Protein AF-A0A7X6C9I6-F1 (afdb_monomer_lite)

Secondary structure (DSSP, 8-state):
-----GGGGTEEEE-HHHHHHHHHHT-SSEEEEEEETTTTEEESS--SS--TTEEEEEEEBTTSTT--EEEEEEEEEEEEGGGTEEEEEEEEEEEEB-TT-HHHHHHHT-SSS-HHHHHHHHHHHHHHHHHGGGHHHHHHTHHHHHHHHHHHHHHHHHHHT--EEEEEEEETTGGG-PPEEEEEEEEEEEETTEEEEEEEEEEEEEEES-HHHHHHT--TTHHHHHHHHHHHHHHHHHHHH--HHHHHHSIIIIIHHHHHHHHHHHHGGGTEEEEEEEEE-HHHHHSPPP-SPEEEEEEEEEE-BT-SSEEEEEEEEEE--S-HHHHHHTT---HHHHHHHHHHHHHHHHHHTSBHHHHHHHHHHHTT-

Structure (mmCIF, N/CA/C/O backbone):
data_AF-A0A7X6C9I6-F1
#
_entry.id   AF-A0A7X6C9I6-F1
#
loop_
_atom_site.group_PDB
_atom_site.id
_atom_site.type_symbol
_atom_site.label_atom_id
_atom_site.label_alt_id
_atom_site.label_comp_id
_atom_site.label_asym_id
_atom_site.label_entity_id
_atom_site.label_seq_id
_atom_site.pdbx_PDB_ins_code
_atom_site.Cartn_x
_atom_site.Cartn_y
_atom_site.Cartn_z
_atom_site.occupancy
_atom_site.B_iso_or_equiv
_atom_site.auth_seq_id
_atom_site.auth_comp_id
_atom_site.auth_asym_id
_atom_site.auth_atom_id
_atom_site.pdbx_PDB_model_num
ATOM 1 N N . MET A 1 1 ? -1.829 -16.566 35.342 1.00 32.47 1 MET A N 1
ATOM 2 C CA . MET A 1 1 ? -2.105 -15.123 35.484 1.00 32.47 1 MET A CA 1
ATOM 3 C C . MET A 1 1 ? -2.831 -14.694 34.223 1.00 32.47 1 MET A C 1
ATOM 5 O O . MET A 1 1 ? -2.216 -14.736 33.168 1.00 32.47 1 MET A O 1
ATOM 9 N N . LEU A 1 2 ? -4.140 -14.427 34.288 1.00 41.50 2 LEU A N 1
ATOM 10 C CA . LEU A 1 2 ? -4.848 -13.841 33.146 1.00 41.50 2 LEU A CA 1
ATOM 11 C C . LEU A 1 2 ? -4.302 -12.425 32.947 1.00 41.50 2 LEU A C 1
ATOM 13 O O . LEU A 1 2 ? -4.256 -11.659 33.907 1.00 41.50 2 LEU A O 1
ATOM 17 N N . ASN A 1 3 ? -3.856 -12.101 31.734 1.00 51.41 3 ASN A N 1
ATOM 18 C CA . ASN A 1 3 ? -3.523 -10.726 31.380 1.00 51.41 3 ASN A CA 1
ATOM 19 C C . ASN A 1 3 ? -4.776 -9.874 31.610 1.00 51.41 3 ASN A C 1
ATOM 21 O O . ASN A 1 3 ? -5.789 -10.093 30.949 1.00 51.41 3 ASN A O 1
ATOM 25 N N . ALA A 1 4 ? -4.716 -8.957 32.577 1.00 73.88 4 ALA A N 1
ATOM 26 C CA . ALA A 1 4 ? -5.808 -8.036 32.859 1.00 73.88 4 ALA A CA 1
ATOM 27 C C . ALA A 1 4 ? -6.097 -7.217 31.598 1.00 73.88 4 ALA A C 1
ATOM 29 O O . ALA A 1 4 ? -5.190 -6.617 31.009 1.00 73.88 4 ALA A O 1
ATOM 30 N N . HIS A 1 5 ? -7.350 -7.229 31.158 1.00 85.56 5 HIS A N 1
ATOM 31 C CA . HIS A 1 5 ? -7.747 -6.504 29.966 1.00 85.56 5 HIS A CA 1
ATOM 32 C C . HIS A 1 5 ? -7.800 -5.002 30.305 1.00 85.56 5 HIS A C 1
ATOM 34 O O . HIS A 1 5 ? -8.279 -4.648 31.381 1.00 85.56 5 HIS A O 1
ATOM 40 N N . PRO A 1 6 ? -7.381 -4.066 29.427 1.00 89.50 6 PRO A N 1
ATOM 41 C CA . PRO A 1 6 ? -7.362 -2.637 29.774 1.00 89.50 6 PRO A CA 1
ATOM 42 C C . PRO A 1 6 ? -8.716 -2.070 30.239 1.00 89.50 6 PRO A C 1
ATOM 44 O O . PRO A 1 6 ? -8.765 -1.165 31.072 1.00 89.50 6 PRO A O 1
ATOM 47 N N . LEU A 1 7 ? -9.816 -2.632 29.724 1.00 93.50 7 LEU A N 1
ATOM 48 C CA . LEU A 1 7 ? -11.197 -2.320 30.124 1.00 93.50 7 LEU A CA 1
ATOM 49 C C . LEU A 1 7 ? -11.524 -2.656 31.589 1.00 93.50 7 LEU A C 1
ATOM 51 O O . LEU A 1 7 ? -12.490 -2.106 32.106 1.00 93.50 7 LEU A O 1
ATOM 55 N N . ASP A 1 8 ? -10.707 -3.449 32.288 1.00 91.69 8 ASP A N 1
ATOM 56 C CA . ASP A 1 8 ? -10.924 -3.808 33.698 1.00 91.69 8 ASP A CA 1
ATOM 57 C C . ASP A 1 8 ? -10.951 -2.582 34.632 1.00 91.69 8 ASP A C 1
ATOM 59 O O . ASP A 1 8 ? -11.498 -2.649 35.732 1.00 91.69 8 ASP A O 1
ATOM 63 N N . ARG A 1 9 ? -10.409 -1.437 34.179 1.00 91.69 9 ARG A N 1
ATOM 64 C CA . ARG A 1 9 ? -10.530 -0.128 34.850 1.00 91.69 9 ARG A CA 1
ATOM 65 C C . ARG A 1 9 ? -11.937 0.474 34.820 1.00 91.69 9 ARG A C 1
ATOM 67 O O . ARG A 1 9 ? -12.227 1.351 35.623 1.00 91.69 9 ARG A O 1
ATOM 74 N N . VAL A 1 10 ? -12.775 0.056 33.876 1.00 94.69 10 VAL A N 1
ATOM 75 C CA . VAL A 1 10 ? -14.149 0.547 33.684 1.00 94.69 10 VAL A CA 1
ATOM 76 C C . VAL A 1 10 ? -15.155 -0.523 34.077 1.00 94.69 10 VAL A C 1
ATOM 78 O O . VAL A 1 10 ? -16.164 -0.215 34.699 1.00 94.69 10 VAL A O 1
ATOM 81 N N . ILE A 1 11 ? -14.903 -1.780 33.724 1.00 95.62 11 ILE A N 1
ATOM 82 C CA . ILE A 1 11 ? -15.748 -2.901 34.115 1.00 95.62 11 ILE A CA 1
ATOM 83 C C . ILE A 1 11 ? -14.907 -4.161 34.244 1.00 95.62 11 ILE A C 1
ATOM 85 O O . ILE A 1 11 ? -14.216 -4.555 33.310 1.00 95.62 11 ILE A O 1
ATOM 89 N N . ARG A 1 12 ? -15.029 -4.842 35.381 1.00 94.44 12 ARG A N 1
ATOM 90 C CA . ARG A 1 12 ? -14.418 -6.157 35.585 1.00 94.44 12 ARG A CA 1
ATOM 91 C C . ARG A 1 12 ? -15.352 -7.097 36.315 1.00 94.44 12 ARG A C 1
ATOM 93 O O . ARG A 1 12 ? -16.185 -6.680 37.123 1.00 94.44 12 ARG A O 1
ATOM 100 N N . LYS A 1 13 ? -15.193 -8.385 36.031 1.00 92.25 13 LYS A N 1
ATOM 101 C CA . LYS A 1 13 ? -15.862 -9.445 36.779 1.00 92.25 13 LYS A CA 1
ATOM 102 C C . LYS A 1 13 ? -15.189 -9.578 38.145 1.00 92.25 13 LYS A C 1
ATOM 104 O O . LYS A 1 13 ? -13.964 -9.606 38.222 1.00 92.25 13 LYS A O 1
ATOM 109 N N . VAL A 1 14 ? -15.985 -9.656 39.203 1.00 92.25 14 VAL A N 1
ATOM 110 C CA . VAL A 1 14 ? -15.504 -9.773 40.586 1.00 92.25 14 VAL A CA 1
ATOM 111 C C . VAL A 1 14 ? -16.132 -10.974 41.280 1.00 92.25 14 VAL A C 1
ATOM 113 O O . VAL A 1 14 ? -17.185 -11.474 40.877 1.00 92.25 14 VAL A O 1
ATOM 116 N N . GLU A 1 15 ? -15.483 -11.453 42.336 1.00 91.00 15 GLU A N 1
ATOM 117 C CA . GLU A 1 15 ? -16.045 -12.512 43.169 1.00 91.00 15 GLU A CA 1
ATOM 118 C C . GLU A 1 15 ? -17.165 -11.977 44.069 1.00 91.00 15 GLU A C 1
ATOM 120 O O . GLU A 1 15 ? -17.211 -10.795 44.416 1.00 91.00 15 GLU A O 1
ATOM 125 N N . LYS A 1 16 ? -18.061 -12.866 44.513 1.00 88.50 16 LYS A N 1
ATOM 126 C CA . LYS A 1 16 ? -19.199 -12.506 45.374 1.00 88.50 16 LYS A CA 1
ATOM 127 C C . LYS A 1 16 ? -18.776 -11.774 46.652 1.00 88.50 16 LYS A C 1
ATOM 129 O O . LYS A 1 16 ? -19.480 -10.863 47.094 1.00 88.50 16 LYS A O 1
ATOM 134 N N . ALA A 1 17 ? -17.662 -12.181 47.263 1.00 88.38 17 ALA A N 1
ATOM 135 C CA . ALA A 1 17 ? -17.151 -11.566 48.487 1.00 88.38 17 ALA A CA 1
ATOM 136 C C . ALA A 1 17 ? -16.777 -10.094 48.253 1.00 88.38 17 ALA A C 1
ATOM 138 O O . ALA A 1 17 ? -17.223 -9.218 48.996 1.00 88.38 17 ALA A O 1
ATOM 139 N N . GLU A 1 18 ? -16.045 -9.821 47.171 1.00 90.00 18 GLU A N 1
ATOM 140 C CA . GLU A 1 18 ? -15.677 -8.468 46.756 1.00 90.00 18 GLU A CA 1
ATOM 141 C C . GLU A 1 18 ? -16.913 -7.643 46.378 1.00 90.00 18 GLU A C 1
ATOM 143 O O . GLU A 1 18 ? -17.087 -6.532 46.879 1.00 90.00 18 GLU A O 1
ATOM 148 N N . ALA A 1 19 ? -17.816 -8.211 45.573 1.00 88.62 19 ALA A N 1
ATOM 149 C CA . ALA A 1 19 ? -19.083 -7.585 45.204 1.00 88.62 19 ALA A CA 1
ATOM 150 C C . ALA A 1 19 ? -19.892 -7.167 46.443 1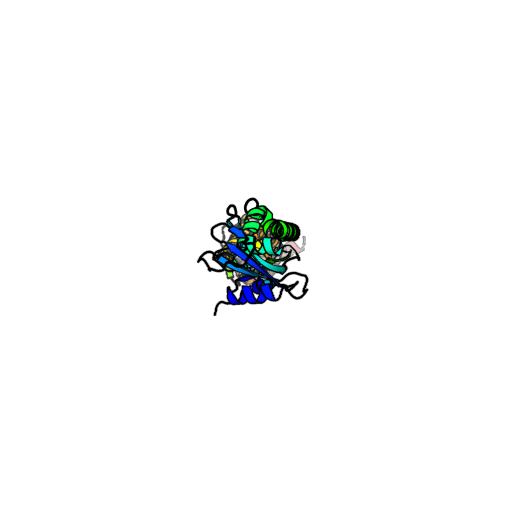.00 88.62 19 ALA A C 1
ATOM 152 O O . ALA A 1 19 ? -20.408 -6.056 46.518 1.00 88.62 19 ALA A O 1
ATOM 153 N N . SER A 1 20 ? -19.960 -8.033 47.456 1.00 86.88 20 SER A N 1
ATOM 154 C CA . SER A 1 20 ? -20.690 -7.758 48.697 1.00 86.88 20 SER A CA 1
ATOM 155 C C . SER A 1 20 ? -20.024 -6.660 49.528 1.00 86.88 20 SER A C 1
ATOM 157 O O . SER A 1 20 ? -20.720 -5.811 50.083 1.00 86.88 20 SER A O 1
ATOM 159 N N . ALA A 1 21 ? -18.691 -6.652 49.612 1.00 88.44 21 ALA A N 1
ATOM 160 C CA . ALA A 1 21 ? -17.940 -5.622 50.326 1.00 88.44 21 ALA A CA 1
ATOM 161 C C . ALA A 1 21 ? -18.089 -4.246 49.658 1.00 88.44 21 ALA A C 1
ATOM 163 O O . ALA A 1 21 ? -18.409 -3.264 50.328 1.00 88.44 21 ALA A O 1
ATOM 164 N N . LYS A 1 22 ? -17.935 -4.182 48.330 1.00 89.31 22 LYS A N 1
ATOM 165 C CA . LYS A 1 22 ? -18.081 -2.947 47.547 1.00 89.31 22 LYS A CA 1
ATOM 166 C C . LYS A 1 22 ? -19.514 -2.416 47.563 1.00 89.31 22 LYS A C 1
ATOM 168 O O . LYS A 1 22 ? -19.709 -1.219 47.742 1.00 89.31 22 LYS A O 1
ATOM 173 N N . ASN A 1 23 ? -20.514 -3.294 47.480 1.00 87.12 23 ASN A N 1
ATOM 174 C CA . ASN A 1 23 ? -21.917 -2.887 47.564 1.00 87.12 23 ASN A CA 1
ATOM 175 C C . ASN A 1 23 ? -22.268 -2.285 48.939 1.00 87.12 23 ASN A C 1
ATOM 177 O O . ASN A 1 23 ? -23.035 -1.333 49.015 1.00 87.12 23 ASN A O 1
ATOM 181 N N . LYS A 1 24 ? -21.667 -2.786 50.031 1.00 86.00 24 LYS A N 1
ATOM 182 C CA . LYS A 1 24 ? -21.817 -2.194 51.376 1.00 86.00 24 LYS A CA 1
ATOM 183 C C . LYS A 1 24 ? -21.126 -0.839 51.515 1.00 86.00 24 LYS A C 1
ATOM 185 O O . LYS A 1 24 ? -21.620 0.006 52.253 1.00 86.00 24 LYS A O 1
ATOM 190 N N . ALA A 1 25 ? -20.000 -0.639 50.830 1.00 86.19 25 ALA A N 1
ATOM 191 C CA . ALA A 1 25 ? -19.285 0.635 50.835 1.00 86.19 25 ALA A CA 1
ATOM 192 C C . ALA A 1 25 ? -20.068 1.760 50.129 1.00 86.19 25 ALA A C 1
ATOM 194 O O . ALA A 1 25 ? -19.799 2.926 50.396 1.00 86.19 25 ALA A O 1
ATOM 195 N N . ASN A 1 26 ? -21.033 1.412 49.263 1.00 83.81 26 ASN A N 1
ATOM 196 C CA . ASN A 1 26 ? -21.920 2.339 48.554 1.00 83.81 26 ASN A CA 1
ATOM 197 C C . ASN A 1 26 ? -21.162 3.494 47.870 1.00 83.81 26 ASN A C 1
ATOM 199 O O . ASN A 1 26 ? -21.473 4.672 48.059 1.00 83.81 26 ASN A O 1
ATOM 203 N N . SER A 1 27 ? -20.119 3.145 47.111 1.00 87.94 27 SER A N 1
ATOM 204 C CA . SER A 1 27 ? -19.298 4.127 46.404 1.00 87.94 27 SER A CA 1
ATOM 205 C C . SER A 1 27 ? -20.094 4.805 45.278 1.00 87.94 27 SER A C 1
ATOM 207 O O . SER A 1 27 ? -20.730 4.109 44.485 1.00 87.94 27 SER A O 1
ATOM 209 N N . PRO A 1 28 ? -20.019 6.141 45.131 1.00 88.19 28 PRO A N 1
ATOM 210 C CA . PRO A 1 28 ? -20.636 6.841 44.004 1.00 88.19 28 PRO A CA 1
ATOM 211 C C . PRO A 1 28 ? -19.884 6.634 42.677 1.00 88.19 28 PRO A C 1
ATOM 213 O O . PRO A 1 28 ? -20.415 6.976 41.617 1.00 88.19 28 PRO A O 1
ATOM 216 N N . THR A 1 29 ? -18.653 6.112 42.722 1.00 89.69 29 THR A N 1
ATOM 217 C CA . THR A 1 29 ? -17.770 5.944 41.554 1.00 89.69 29 THR A CA 1
ATOM 218 C C . THR A 1 29 ? -17.653 4.498 41.087 1.00 89.69 29 THR A C 1
ATOM 220 O O . THR A 1 29 ? -17.335 4.269 39.925 1.00 89.69 29 THR A O 1
ATOM 223 N N . GLU A 1 30 ? -17.923 3.528 41.964 1.00 91.94 30 GLU A N 1
ATOM 224 C CA . GLU A 1 30 ? -17.837 2.094 41.685 1.00 91.94 30 GLU A CA 1
ATOM 225 C C . GLU A 1 30 ? -19.156 1.411 42.064 1.00 91.94 30 GLU A C 1
ATOM 227 O O . GLU A 1 30 ? -19.484 1.266 43.243 1.00 91.94 30 GLU A O 1
ATOM 232 N N . ILE A 1 31 ? -19.908 0.960 41.063 1.00 92.81 31 ILE A N 1
ATOM 233 C CA . ILE A 1 31 ? -21.228 0.359 41.243 1.00 92.81 31 ILE A CA 1
ATOM 234 C C . ILE A 1 31 ? -21.144 -1.145 40.984 1.00 92.81 31 ILE A C 1
ATOM 236 O O . ILE A 1 31 ? -20.676 -1.591 39.935 1.00 92.81 31 ILE A O 1
ATOM 240 N N . VAL A 1 32 ? -21.655 -1.943 41.920 1.00 93.19 32 VAL A N 1
ATOM 241 C CA . VAL A 1 32 ? -21.779 -3.394 41.746 1.00 93.19 32 VAL A CA 1
ATOM 242 C C . VAL A 1 32 ? -23.076 -3.712 41.009 1.00 93.19 32 VAL A C 1
ATOM 244 O O . VAL A 1 32 ? -24.157 -3.288 41.419 1.00 93.19 32 VAL A O 1
ATOM 247 N N . LYS A 1 33 ? -22.986 -4.494 39.931 1.00 93.19 33 LYS A N 1
ATOM 248 C CA . LYS A 1 33 ? -24.133 -5.011 39.177 1.00 93.19 33 LYS A CA 1
ATOM 249 C C . LYS A 1 33 ? -24.120 -6.533 39.184 1.00 93.19 33 LYS A C 1
ATOM 251 O O . LYS A 1 33 ? -23.112 -7.158 38.863 1.00 93.19 33 LYS A O 1
ATOM 256 N N . THR A 1 34 ? -25.253 -7.119 39.559 1.00 91.88 34 THR A N 1
ATOM 257 C CA . THR A 1 34 ? -25.450 -8.572 39.588 1.00 91.88 34 THR A CA 1
ATOM 258 C C . THR A 1 34 ? -26.317 -8.971 38.406 1.00 91.88 34 THR A C 1
ATOM 260 O O . THR A 1 34 ? -27.389 -8.397 38.219 1.00 91.88 34 THR A O 1
ATOM 263 N N . ILE A 1 35 ? -25.860 -9.936 37.613 1.00 90.88 35 ILE A N 1
ATOM 264 C CA . ILE A 1 35 ? -26.551 -10.387 36.402 1.00 90.88 35 ILE A CA 1
ATOM 265 C C . ILE A 1 35 ? -26.742 -11.898 36.454 1.00 90.88 35 ILE A C 1
ATOM 267 O O . ILE A 1 35 ? -25.820 -12.640 36.799 1.00 90.88 35 ILE A O 1
ATOM 271 N N . ASP A 1 36 ? -27.936 -12.343 36.074 1.00 88.62 36 ASP A N 1
ATOM 272 C CA . ASP A 1 36 ? -28.195 -13.729 35.696 1.00 88.62 36 ASP A CA 1
ATOM 273 C C . ASP A 1 36 ? -27.843 -13.903 34.213 1.00 88.62 36 ASP A C 1
ATOM 275 O O . ASP A 1 36 ? -28.543 -13.399 33.331 1.00 88.62 36 ASP A O 1
ATOM 279 N N . LYS A 1 37 ? -26.742 -14.609 33.928 1.00 86.12 37 LYS A N 1
ATOM 280 C CA . LYS A 1 37 ? -26.261 -14.853 32.562 1.00 86.12 37 LYS A CA 1
ATOM 281 C C . LYS A 1 37 ? -27.279 -15.584 31.693 1.00 86.12 37 LYS A C 1
ATOM 283 O O . LYS A 1 37 ? -27.327 -15.343 30.491 1.00 86.12 37 LYS A O 1
ATOM 288 N N . GLN A 1 38 ? -28.062 -16.489 32.280 1.00 84.19 38 GLN A N 1
ATOM 289 C CA . GLN A 1 38 ? -28.992 -17.329 31.533 1.00 84.19 38 GLN A CA 1
ATOM 290 C C . GLN A 1 38 ? -30.212 -16.525 31.092 1.00 84.19 38 GLN A C 1
ATOM 292 O O . GLN A 1 38 ? -30.661 -16.656 29.956 1.00 84.19 38 GLN A O 1
ATOM 297 N N . ARG A 1 39 ? -30.731 -15.677 31.984 1.00 83.44 39 ARG A N 1
ATOM 298 C CA . ARG A 1 39 ? -31.883 -14.811 31.693 1.00 83.44 39 ARG A CA 1
ATOM 299 C C . ARG A 1 39 ? -31.496 -13.496 31.021 1.00 83.44 39 ARG A C 1
ATOM 301 O O . ARG A 1 39 ? -32.356 -12.844 30.445 1.00 83.44 39 ARG A O 1
ATOM 308 N N . LYS A 1 40 ? -30.212 -13.119 31.068 1.00 83.62 40 LYS A N 1
ATOM 309 C CA . LYS A 1 40 ? -29.703 -11.790 30.685 1.00 83.62 40 LYS A CA 1
ATOM 310 C C . LYS A 1 40 ? -30.439 -10.662 31.415 1.00 83.62 40 LYS A C 1
ATOM 312 O O . LYS A 1 40 ? -30.726 -9.612 30.847 1.00 83.62 40 LYS A O 1
ATOM 317 N N . GLU A 1 41 ? -30.722 -10.888 32.693 1.00 87.56 41 GLU A N 1
ATOM 318 C CA . GLU A 1 41 ? -31.482 -9.972 33.542 1.00 87.56 41 GLU A CA 1
ATOM 319 C C . GLU A 1 41 ? -30.629 -9.455 34.700 1.00 87.56 41 GLU A C 1
ATOM 321 O O . GLU A 1 41 ? -29.767 -10.158 35.239 1.00 87.56 41 GLU A O 1
ATOM 326 N N . LEU A 1 42 ? -30.890 -8.208 35.098 1.00 85.38 42 LEU A N 1
ATOM 327 C CA . LEU A 1 42 ? -30.277 -7.615 36.278 1.00 85.38 42 LEU A CA 1
ATOM 328 C C . LEU A 1 42 ? -31.012 -8.084 37.537 1.00 85.38 42 LEU A C 1
ATOM 330 O O . LEU A 1 42 ? -32.234 -7.976 37.626 1.00 85.38 42 LEU A O 1
ATOM 334 N N . LEU A 1 43 ? -30.263 -8.521 38.545 1.00 85.00 43 LEU A N 1
ATOM 335 C CA . LEU A 1 43 ? -30.810 -8.815 39.865 1.00 85.00 43 LEU A CA 1
ATOM 336 C C . LEU A 1 43 ? -30.710 -7.574 40.759 1.00 85.00 43 LEU A C 1
ATOM 338 O O . LEU A 1 43 ? -29.650 -6.955 40.865 1.00 85.00 43 LEU A O 1
ATOM 342 N N . ALA A 1 44 ? -31.815 -7.226 41.425 1.00 78.81 44 ALA A N 1
ATOM 343 C CA . ALA A 1 44 ? -31.892 -6.058 42.306 1.00 78.81 44 ALA A CA 1
ATOM 344 C C . ALA A 1 44 ? -30.996 -6.179 43.552 1.00 78.81 44 ALA A C 1
ATOM 346 O O . ALA A 1 44 ? -30.574 -5.173 44.118 1.00 78.81 44 ALA A O 1
ATOM 347 N N . THR A 1 45 ? -30.700 -7.406 43.986 1.00 78.88 45 THR A N 1
ATOM 348 C CA . THR A 1 45 ? -29.881 -7.693 45.166 1.00 78.88 45 THR A CA 1
ATOM 349 C C . THR A 1 45 ? -28.926 -8.852 44.904 1.00 78.88 45 THR A C 1
ATOM 351 O O . THR A 1 45 ? -29.159 -9.690 44.032 1.00 78.88 45 THR A O 1
ATOM 354 N N . ILE A 1 46 ? -27.831 -8.902 45.669 1.00 81.69 46 ILE A N 1
ATOM 355 C CA . ILE A 1 46 ? -26.887 -10.025 45.651 1.00 81.69 46 ILE A CA 1
ATOM 356 C C . ILE A 1 46 ? -27.580 -11.227 46.319 1.00 81.69 46 ILE A C 1
ATOM 358 O O . ILE A 1 46 ? -27.869 -11.163 47.517 1.00 81.69 46 ILE A O 1
ATOM 362 N N . PRO A 1 47 ? -27.843 -12.328 45.595 1.00 78.75 47 PRO A N 1
ATOM 363 C CA . PRO A 1 47 ? -28.579 -13.455 46.149 1.00 78.75 47 PRO A CA 1
ATOM 364 C C . PRO A 1 47 ? -27.761 -14.217 47.195 1.00 78.75 47 PRO A C 1
ATOM 366 O O . PRO A 1 47 ? -26.531 -14.327 47.120 1.00 78.75 47 PRO A O 1
ATOM 369 N N . PHE A 1 48 ? -28.463 -14.779 48.182 1.00 67.75 48 PHE A N 1
ATOM 370 C CA . PHE A 1 48 ? -27.842 -15.486 49.304 1.00 67.75 48 PHE A CA 1
ATOM 371 C C . PHE A 1 48 ? -27.103 -16.757 48.848 1.00 67.75 48 PHE A C 1
ATOM 373 O O . PHE A 1 48 ? -25.982 -17.001 49.291 1.00 67.75 48 PHE A O 1
ATOM 380 N N . PHE A 1 49 ? -27.638 -17.473 47.854 1.00 66.00 49 PHE A N 1
ATOM 381 C CA . PHE A 1 49 ? -26.979 -18.600 47.185 1.00 66.00 49 PHE A CA 1
ATOM 382 C C . PHE A 1 49 ? -26.434 -18.168 45.816 1.00 66.00 49 PHE A C 1
ATOM 384 O O . PHE A 1 49 ? -27.139 -17.528 45.039 1.00 66.00 49 PHE A O 1
ATOM 391 N N . SER A 1 50 ? -25.165 -18.479 45.529 1.00 63.75 50 SER A N 1
ATOM 392 C CA . SER A 1 50 ? -24.566 -18.204 44.216 1.00 63.75 50 SER A CA 1
ATOM 393 C C . SER A 1 50 ? -24.892 -19.361 43.276 1.00 63.75 50 SER A C 1
ATOM 395 O O . SER A 1 50 ? -24.353 -20.452 43.443 1.00 63.75 50 SER A O 1
ATOM 397 N N . GLY A 1 51 ? -25.781 -19.146 42.307 1.00 67.50 51 GLY A N 1
ATOM 398 C CA . GLY A 1 51 ? -25.957 -20.082 41.195 1.00 67.50 51 GLY A CA 1
ATOM 399 C C . GLY A 1 51 ? -24.775 -20.007 40.225 1.00 67.50 51 GLY A C 1
ATOM 400 O O . GLY A 1 51 ? -24.117 -18.970 40.143 1.00 67.50 51 GLY A O 1
ATOM 401 N N . GLN A 1 52 ? -24.523 -21.074 39.457 1.00 72.44 52 GLN A N 1
ATOM 402 C CA . GLN A 1 52 ? -23.449 -21.108 38.443 1.00 72.44 52 GLN A CA 1
ATOM 403 C C . GLN A 1 52 ? -23.586 -20.007 37.370 1.00 72.44 52 GLN A C 1
ATOM 405 O O . GLN A 1 52 ? -22.589 -19.594 36.786 1.00 72.44 52 GLN A O 1
ATOM 410 N N . ASN A 1 53 ? -24.800 -19.485 37.163 1.00 84.31 53 ASN A N 1
ATOM 411 C CA . ASN A 1 53 ? -25.109 -18.481 36.140 1.00 84.31 53 ASN A CA 1
ATOM 412 C C . ASN A 1 53 ? -25.100 -17.038 36.659 1.00 84.31 53 ASN A C 1
ATOM 414 O O . ASN A 1 53 ? -25.374 -16.116 35.895 1.00 84.31 53 ASN A O 1
ATOM 418 N N . ILE A 1 54 ? -24.797 -16.817 37.940 1.00 87.88 54 ILE A N 1
ATOM 419 C CA . ILE A 1 54 ? -24.810 -15.477 38.529 1.00 87.88 54 ILE A CA 1
ATOM 420 C C . ILE A 1 54 ? -23.410 -14.887 38.453 1.00 87.88 54 ILE A C 1
ATOM 422 O O . ILE A 1 54 ? -22.445 -15.469 38.949 1.00 87.88 54 ILE A O 1
ATOM 426 N N . VAL A 1 55 ? -23.303 -13.713 37.841 1.00 90.94 55 VAL A N 1
ATOM 427 C CA . VAL A 1 55 ? -22.046 -12.978 37.723 1.00 90.94 55 VAL A CA 1
ATOM 428 C C . VAL A 1 55 ? -22.163 -11.594 38.331 1.00 90.94 55 VAL A C 1
ATOM 430 O O . VAL A 1 55 ? -23.212 -10.951 38.288 1.00 90.94 55 VAL A O 1
ATOM 433 N N . TYR A 1 56 ? -21.050 -11.148 38.902 1.00 92.50 56 TYR A N 1
ATOM 434 C CA . TYR A 1 56 ? -20.932 -9.856 39.550 1.00 92.50 56 TYR A CA 1
ATOM 435 C C . TYR A 1 56 ? -19.936 -9.014 38.769 1.00 92.50 56 TYR A C 1
ATOM 437 O O . TYR A 1 56 ? -18.802 -9.440 38.536 1.00 92.50 56 TYR A O 1
ATOM 445 N N . TYR A 1 57 ? -20.363 -7.823 38.377 1.00 93.88 57 TYR A N 1
ATOM 446 C CA . TYR A 1 57 ? -19.516 -6.836 37.732 1.00 93.88 57 TYR A CA 1
ATOM 447 C C . TYR A 1 57 ? -19.349 -5.637 38.649 1.00 93.88 57 TYR A C 1
ATOM 449 O O . TYR A 1 57 ? -20.324 -5.141 39.215 1.00 93.88 57 TYR A O 1
ATOM 457 N N . LEU A 1 58 ? -18.113 -5.170 38.779 1.00 94.44 58 LEU A N 1
ATOM 458 C CA . LEU A 1 58 ? -17.814 -3.860 39.334 1.00 94.44 58 LEU A CA 1
ATOM 459 C C . LEU A 1 58 ? -17.647 -2.900 38.161 1.00 94.44 58 LEU A C 1
ATOM 461 O O . LEU A 1 58 ? -16.788 -3.135 37.310 1.00 94.44 58 LEU A O 1
ATOM 465 N N . VAL A 1 59 ? -18.486 -1.868 38.102 1.00 95.81 59 VAL A N 1
ATOM 466 C CA . VAL A 1 59 ? -18.472 -0.863 37.037 1.00 95.81 59 VAL A CA 1
ATOM 467 C C . VAL A 1 59 ? -18.047 0.477 37.614 1.00 95.81 59 VAL A C 1
ATOM 469 O O . VAL A 1 59 ? -18.699 1.008 38.511 1.00 95.81 59 VAL A O 1
ATOM 472 N N . SER A 1 60 ? -16.966 1.019 37.076 1.00 95.38 60 SER A N 1
ATOM 473 C CA . SER A 1 60 ? -16.383 2.293 37.470 1.00 95.38 60 SER A CA 1
ATOM 474 C C . SER A 1 60 ? -16.845 3.393 36.513 1.00 95.38 60 SER A C 1
ATOM 476 O O . SER A 1 60 ? -16.712 3.262 35.292 1.00 95.38 60 SER A O 1
ATOM 478 N N . ASN A 1 61 ? -17.413 4.475 37.048 1.00 95.31 61 ASN A N 1
ATOM 479 C CA . ASN A 1 61 ? -18.060 5.529 36.263 1.00 95.31 61 ASN A CA 1
ATOM 480 C C . ASN A 1 61 ? -17.291 6.862 36.275 1.00 95.31 61 ASN A C 1
ATOM 482 O O . ASN A 1 61 ? -16.327 7.048 37.016 1.00 95.31 61 ASN A O 1
ATOM 486 N N . THR A 1 62 ? -17.745 7.817 35.464 1.00 93.94 62 THR A N 1
ATOM 487 C CA . THR A 1 62 ? -17.107 9.132 35.281 1.00 93.94 62 THR A CA 1
ATOM 488 C C . THR A 1 62 ? -17.234 10.097 36.463 1.00 93.94 62 THR A C 1
ATOM 490 O O . THR A 1 62 ? -16.759 11.224 36.341 1.00 93.94 62 THR A O 1
ATOM 493 N N . ASN A 1 63 ? -17.851 9.711 37.589 1.00 92.56 63 ASN A N 1
ATOM 494 C CA . ASN A 1 63 ? -17.772 10.524 38.812 1.00 92.56 63 ASN A CA 1
ATOM 495 C C . ASN A 1 63 ? -16.329 10.593 39.344 1.00 92.56 63 ASN A C 1
ATOM 497 O O . ASN A 1 63 ? -15.996 11.507 40.092 1.00 92.56 63 ASN A O 1
ATOM 501 N N . ASP A 1 64 ? -15.468 9.666 38.916 1.00 90.31 64 ASP A N 1
ATOM 502 C CA . ASP A 1 64 ? -14.017 9.783 39.003 1.00 90.31 64 ASP A CA 1
ATOM 503 C C . ASP A 1 64 ? -13.431 9.886 37.585 1.00 90.31 64 ASP A C 1
ATOM 505 O O . ASP A 1 64 ? -13.609 9.005 36.740 1.00 90.31 64 ASP A O 1
ATOM 509 N N . ALA A 1 65 ? -12.719 10.981 37.309 1.00 88.31 65 ALA A N 1
ATOM 510 C CA . ALA A 1 65 ? -12.122 11.242 36.000 1.00 88.31 65 ALA A CA 1
ATOM 511 C C . ALA A 1 65 ? -11.003 10.249 35.627 1.00 88.31 65 ALA A C 1
ATOM 513 O O . ALA A 1 65 ? -10.638 10.150 34.451 1.00 88.31 65 ALA A O 1
ATOM 514 N N . SER A 1 66 ? -10.459 9.518 36.604 1.00 90.38 66 SER A N 1
ATOM 515 C CA . SER A 1 66 ? -9.444 8.485 36.395 1.00 90.38 66 SER A CA 1
ATOM 516 C C . SER A 1 66 ? -10.020 7.144 35.918 1.00 90.38 66 SER A C 1
ATOM 518 O O . SER A 1 66 ? -9.261 6.318 35.401 1.00 90.38 66 SER A O 1
ATOM 520 N N . ASN A 1 67 ? -11.348 6.952 35.993 1.00 92.44 67 ASN A N 1
ATOM 521 C CA . ASN A 1 67 ? -12.066 5.747 35.551 1.00 92.44 67 ASN A CA 1
ATOM 522 C C . ASN A 1 67 ? -12.181 5.674 34.027 1.00 92.44 67 ASN A C 1
ATOM 524 O O . ASN A 1 67 ? -13.240 5.831 33.411 1.00 92.44 67 ASN A O 1
ATOM 528 N N . VAL A 1 68 ? -11.028 5.462 33.414 1.00 93.81 68 VAL A N 1
ATOM 529 C CA . VAL A 1 68 ? -10.835 5.445 31.978 1.00 93.81 68 VAL A CA 1
ATOM 530 C C . VAL A 1 68 ? -9.956 4.259 31.625 1.00 93.81 68 VAL A C 1
ATOM 532 O O . VAL A 1 68 ? -8.881 4.057 32.196 1.00 93.81 68 VAL A O 1
ATOM 535 N N . ALA A 1 69 ? -10.403 3.507 30.628 1.00 95.00 69 ALA A N 1
ATOM 536 C CA . ALA A 1 69 ? -9.624 2.457 30.000 1.00 95.00 69 ALA A CA 1
ATOM 537 C C . ALA A 1 69 ? -9.123 2.912 28.632 1.00 95.00 69 ALA A C 1
ATOM 539 O O . ALA A 1 69 ? -9.851 3.560 27.881 1.00 95.00 69 ALA A O 1
ATOM 540 N N . GLU A 1 70 ? -7.901 2.527 28.286 1.00 95.31 70 GLU A N 1
ATOM 541 C CA . GLU A 1 70 ? -7.346 2.722 26.950 1.00 95.31 70 GLU A CA 1
ATOM 542 C C . GLU A 1 70 ? -6.937 1.373 26.383 1.00 95.31 70 GLU A C 1
ATOM 544 O O . GLU A 1 70 ? -6.106 0.676 26.964 1.00 95.31 70 GLU A O 1
ATOM 549 N N . ARG A 1 71 ? -7.503 1.015 25.232 1.00 93.62 71 ARG A N 1
ATOM 550 C CA . ARG A 1 71 ? -7.052 -0.128 24.447 1.00 93.62 71 ARG A CA 1
ATOM 551 C C . ARG A 1 71 ? -6.340 0.377 23.203 1.00 93.62 71 ARG A C 1
ATOM 553 O O . ARG A 1 71 ? -6.810 1.291 22.524 1.00 93.62 71 ARG A O 1
ATOM 560 N N . LYS A 1 72 ? -5.193 -0.230 22.923 1.00 91.31 72 LYS A N 1
ATOM 561 C CA . LYS A 1 72 ? -4.395 0.006 21.722 1.00 91.31 72 LYS A CA 1
ATOM 562 C C . LYS A 1 72 ? -4.393 -1.270 20.886 1.00 91.31 72 LYS A C 1
ATOM 564 O O . LYS A 1 72 ? -4.622 -2.354 21.420 1.00 91.31 72 LYS A O 1
ATOM 569 N N . ASP A 1 73 ? -4.151 -1.104 19.593 1.00 86.31 73 ASP A N 1
ATOM 570 C CA . ASP A 1 73 ? -3.798 -2.188 18.675 1.00 86.31 73 ASP A CA 1
ATOM 571 C C . ASP A 1 73 ? -4.887 -3.260 18.464 1.00 86.31 73 ASP A C 1
ATOM 573 O O . ASP A 1 73 ? -4.594 -4.420 18.170 1.00 86.31 73 ASP A O 1
ATOM 577 N N . LEU A 1 74 ? -6.169 -2.879 18.550 1.00 93.81 74 LEU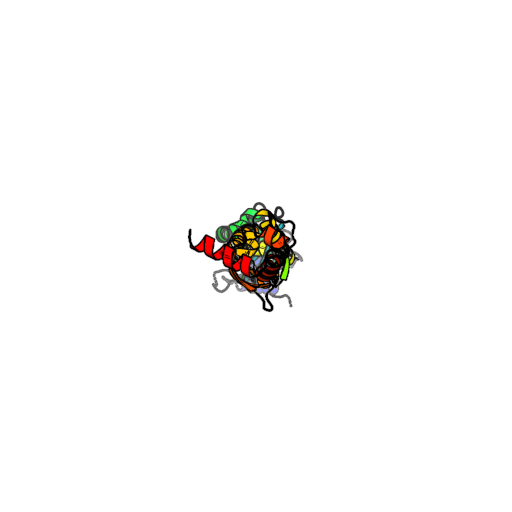 A N 1
ATOM 578 C CA . LEU A 1 74 ? -7.249 -3.737 18.064 1.00 93.81 74 LEU A CA 1
ATOM 579 C C . LEU A 1 74 ? -7.218 -3.746 16.533 1.00 93.81 74 LEU A C 1
ATOM 581 O O . LEU A 1 74 ? -7.574 -2.763 15.893 1.00 93.81 74 LEU A O 1
ATOM 585 N N . THR A 1 75 ? -6.796 -4.859 15.943 1.00 93.75 75 THR A N 1
ATOM 586 C CA . THR A 1 75 ? -6.714 -4.986 14.482 1.00 93.75 75 THR A CA 1
ATOM 587 C C . THR A 1 75 ? -8.050 -5.435 13.894 1.00 93.75 75 THR A C 1
ATOM 589 O O . THR A 1 75 ? -8.653 -6.406 14.366 1.00 93.75 75 THR A O 1
ATOM 592 N N . ILE A 1 76 ? -8.493 -4.735 12.850 1.00 94.88 76 ILE A N 1
ATOM 593 C CA . ILE A 1 76 ? -9.691 -5.038 12.062 1.00 94.88 76 ILE A CA 1
ATOM 594 C C . ILE A 1 76 ? -9.296 -5.103 10.584 1.00 94.88 76 ILE A C 1
ATOM 596 O O . ILE A 1 76 ? -8.550 -4.251 10.110 1.00 94.88 76 ILE A O 1
ATOM 600 N N . GLU A 1 77 ? -9.773 -6.116 9.863 1.00 93.88 77 GLU A N 1
ATOM 601 C CA . GLU A 1 77 ? -9.510 -6.309 8.432 1.00 93.88 77 GLU A CA 1
ATOM 602 C C . GLU A 1 77 ? -10.797 -6.051 7.643 1.00 93.88 77 GLU A C 1
ATOM 604 O O . GLU A 1 77 ? -11.810 -6.699 7.895 1.00 93.88 77 GLU A O 1
ATOM 609 N N . VAL A 1 78 ? -10.748 -5.119 6.691 1.00 93.50 78 VAL A N 1
ATOM 610 C CA . VAL A 1 78 ? -11.813 -4.875 5.709 1.00 93.50 78 VAL A CA 1
ATOM 611 C C . VAL A 1 78 ? -11.414 -5.558 4.406 1.00 93.50 78 VAL A C 1
ATOM 613 O O . VAL A 1 78 ? -10.348 -5.269 3.860 1.00 93.50 78 VAL A O 1
ATOM 616 N N . THR A 1 79 ? -12.251 -6.468 3.907 1.00 92.75 79 THR A N 1
ATOM 617 C CA . THR A 1 79 ? -11.956 -7.267 2.706 1.00 92.75 79 THR A CA 1
ATOM 618 C C . THR A 1 79 ? -12.842 -6.841 1.540 1.00 92.75 79 THR A C 1
ATOM 6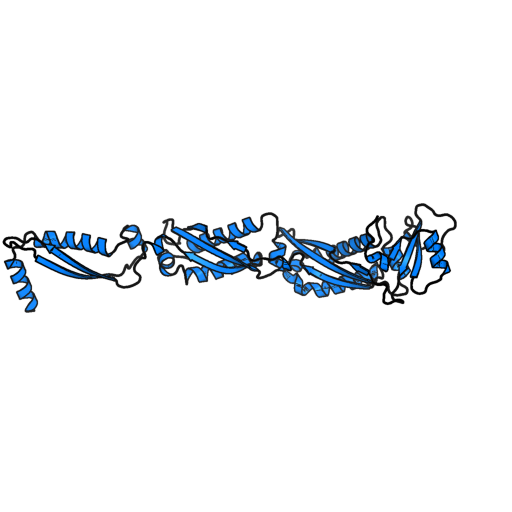20 O O . THR A 1 79 ? -14.060 -6.952 1.611 1.00 92.75 79 THR A O 1
ATOM 623 N N . ASP A 1 80 ? -12.230 -6.404 0.440 1.00 91.38 80 ASP A N 1
ATOM 624 C CA . ASP A 1 80 ? -12.905 -6.208 -0.845 1.00 91.38 80 ASP A CA 1
ATOM 625 C C . ASP A 1 80 ? -12.675 -7.449 -1.711 1.00 91.38 80 ASP A C 1
ATOM 627 O O . ASP A 1 80 ? -11.650 -7.594 -2.380 1.00 91.38 80 ASP A O 1
ATOM 631 N N . PHE A 1 81 ? -13.651 -8.358 -1.662 1.00 88.81 81 PHE A N 1
ATOM 632 C CA . PHE A 1 81 ? -13.609 -9.635 -2.372 1.00 88.81 81 PHE A CA 1
ATOM 633 C C . PHE A 1 81 ? -13.582 -9.463 -3.898 1.00 88.81 81 PHE A C 1
ATOM 635 O O . PHE A 1 81 ? -12.955 -10.256 -4.592 1.00 88.81 81 PHE A O 1
ATOM 642 N N . ALA A 1 82 ? -14.226 -8.422 -4.435 1.00 87.88 82 ALA A N 1
ATOM 643 C CA . ALA A 1 82 ? -14.337 -8.224 -5.880 1.00 87.88 82 ALA A CA 1
ATOM 644 C C . ALA A 1 82 ? -12.993 -7.859 -6.530 1.00 87.88 82 ALA A C 1
ATOM 646 O O . ALA A 1 82 ? -12.750 -8.216 -7.682 1.00 87.88 82 ALA A O 1
ATOM 647 N N . LYS A 1 83 ? -12.130 -7.145 -5.797 1.00 85.25 83 LYS A N 1
ATOM 648 C CA . LYS A 1 83 ? -10.793 -6.730 -6.257 1.00 85.25 83 LYS A CA 1
ATOM 649 C C . LYS A 1 83 ? -9.649 -7.497 -5.583 1.00 85.25 83 LYS A C 1
ATOM 651 O O . LYS A 1 83 ? -8.500 -7.107 -5.772 1.00 85.25 83 LYS A O 1
ATOM 656 N N . ASP A 1 84 ? -9.966 -8.531 -4.802 1.00 86.19 84 ASP A N 1
ATOM 657 C CA . ASP A 1 84 ? -9.017 -9.345 -4.028 1.00 86.19 84 ASP A CA 1
ATOM 658 C C . ASP A 1 84 ? -8.009 -8.500 -3.226 1.00 86.19 84 ASP A C 1
ATOM 660 O O . ASP A 1 84 ? -6.793 -8.624 -3.354 1.00 86.19 84 ASP A O 1
ATOM 664 N N . ARG A 1 85 ? -8.525 -7.555 -2.429 1.00 87.44 85 ARG A N 1
ATOM 665 C CA . ARG A 1 85 ? -7.701 -6.629 -1.634 1.00 87.44 85 ARG A CA 1
ATOM 666 C C . ARG A 1 85 ? -8.197 -6.516 -0.200 1.00 87.44 85 ARG A C 1
ATOM 668 O O . ARG A 1 85 ? -9.389 -6.666 0.076 1.00 87.44 85 ARG A O 1
ATOM 675 N N . LYS A 1 86 ? -7.281 -6.228 0.725 1.00 91.88 86 LYS A N 1
ATOM 676 C CA . LYS A 1 86 ? -7.555 -6.243 2.170 1.00 91.88 86 LYS A CA 1
ATOM 677 C C . LYS A 1 86 ? -6.918 -5.062 2.870 1.00 91.88 86 LYS A C 1
ATOM 679 O O . LYS A 1 86 ? -5.709 -4.891 2.799 1.00 91.88 86 LYS A O 1
ATOM 684 N N . LEU A 1 87 ? -7.704 -4.278 3.597 1.00 92.44 87 LEU A N 1
ATOM 685 C CA . LEU A 1 87 ? -7.203 -3.149 4.372 1.00 92.44 87 LEU A CA 1
ATOM 686 C C . LEU A 1 87 ? -7.233 -3.474 5.863 1.00 92.44 87 LEU A C 1
ATOM 688 O O . LEU A 1 87 ? -8.301 -3.665 6.443 1.00 92.44 87 LEU A O 1
ATOM 692 N N . ARG A 1 88 ? -6.057 -3.507 6.492 1.00 92.56 88 ARG A N 1
ATOM 693 C CA . ARG A 1 88 ? -5.936 -3.668 7.942 1.00 92.56 88 ARG A CA 1
ATOM 694 C C . ARG A 1 88 ? -5.898 -2.313 8.631 1.00 92.56 88 ARG A C 1
ATOM 696 O O . ARG A 1 88 ? -5.126 -1.429 8.267 1.00 92.56 88 ARG A O 1
ATOM 703 N N . ILE A 1 89 ? -6.744 -2.167 9.638 1.00 93.94 89 ILE A N 1
ATOM 704 C CA . ILE A 1 89 ? -6.942 -0.945 10.406 1.00 93.94 89 ILE A CA 1
ATOM 705 C C . ILE A 1 89 ? -6.593 -1.258 11.854 1.00 93.94 89 ILE A C 1
ATOM 707 O O . ILE A 1 89 ? -7.152 -2.176 12.457 1.00 93.94 89 ILE A O 1
ATOM 711 N N . SER A 1 90 ? -5.684 -0.471 12.418 1.00 94.31 90 SER A N 1
ATOM 712 C CA . SER A 1 90 ? -5.432 -0.454 13.852 1.00 94.31 90 SER A CA 1
ATOM 713 C C . SER A 1 90 ? -6.411 0.504 14.521 1.00 94.31 90 SER A C 1
ATOM 715 O O . SER A 1 90 ? -6.467 1.701 14.216 1.00 94.31 90 SER A O 1
ATOM 717 N N . VAL A 1 91 ? -7.205 -0.046 15.433 1.00 95.50 91 VAL A N 1
ATOM 718 C CA . VAL A 1 91 ? -8.189 0.663 16.237 1.00 95.50 91 VAL A CA 1
ATOM 719 C C . VAL A 1 91 ? -7.628 0.830 17.641 1.00 95.50 91 VAL A C 1
ATOM 721 O O . VAL A 1 91 ? -7.374 -0.134 18.363 1.00 95.50 91 VAL A O 1
ATOM 724 N N . ALA A 1 92 ? -7.464 2.079 18.054 1.00 95.88 92 ALA A N 1
ATOM 725 C CA . ALA A 1 92 ? -7.274 2.429 19.450 1.00 95.88 92 ALA A CA 1
ATOM 726 C C . ALA A 1 92 ? -8.548 3.092 19.966 1.00 95.88 92 ALA A C 1
ATOM 728 O O . ALA A 1 92 ? -9.197 3.853 19.244 1.00 95.88 92 ALA A O 1
ATOM 729 N N . TYR A 1 93 ? -8.906 2.829 21.217 1.00 96.56 93 TYR A N 1
ATOM 730 C CA . TYR A 1 93 ? -10.044 3.489 21.833 1.00 96.56 93 TYR A CA 1
ATOM 731 C C . TYR A 1 93 ? -9.801 3.816 23.300 1.00 96.56 93 TYR A C 1
ATOM 733 O O . TYR A 1 93 ? -9.113 3.098 24.028 1.00 96.56 93 TYR A O 1
ATOM 741 N N . ARG A 1 94 ? -10.425 4.908 23.732 1.00 96.69 94 ARG A N 1
ATOM 742 C CA . ARG A 1 94 ? -10.576 5.286 25.133 1.00 96.69 94 ARG A CA 1
ATOM 743 C C . ARG A 1 94 ? -12.023 5.046 25.541 1.00 96.69 94 ARG A C 1
ATOM 745 O O . ARG A 1 94 ? -12.927 5.508 24.853 1.00 96.69 94 ARG A O 1
ATOM 752 N N . ALA A 1 95 ? -12.236 4.326 26.635 1.00 97.06 95 ALA A N 1
ATOM 753 C CA . ALA A 1 95 ? -13.554 3.979 27.145 1.00 97.06 95 ALA A CA 1
ATOM 754 C C . ALA A 1 95 ? -13.791 4.573 28.533 1.00 97.06 95 ALA A C 1
ATOM 756 O O . ALA A 1 95 ? -12.911 4.528 29.393 1.00 97.06 95 ALA A O 1
ATOM 757 N N . SER A 1 96 ? -15.001 5.080 28.757 1.00 96.88 96 SER A N 1
ATOM 758 C CA . SER A 1 96 ? -15.510 5.426 30.083 1.00 96.88 96 SER A CA 1
ATOM 759 C C . SER A 1 96 ? -17.011 5.158 30.188 1.00 96.88 96 SER A C 1
ATOM 761 O O . SER A 1 96 ? -17.736 5.181 29.189 1.00 96.88 96 SER A O 1
ATOM 763 N N . CYS A 1 97 ? -17.485 4.888 31.405 1.00 97.25 97 CYS A N 1
ATOM 764 C CA . CYS A 1 97 ? -18.905 4.710 31.698 1.00 97.25 97 CYS A CA 1
ATOM 765 C C . CYS A 1 97 ? -19.483 6.013 32.270 1.00 97.25 97 CYS A C 1
ATOM 767 O O . CYS A 1 97 ? -19.134 6.372 33.395 1.00 97.25 97 CYS A O 1
ATOM 769 N N . PRO A 1 98 ? -20.362 6.734 31.549 1.00 96.19 98 PRO A N 1
ATOM 770 C CA . PRO A 1 98 ? -21.119 7.834 32.134 1.00 96.19 98 PRO A CA 1
ATOM 771 C C . PRO A 1 98 ? -21.885 7.369 33.377 1.00 96.19 98 PRO A C 1
ATOM 773 O O . PRO A 1 98 ? -22.422 6.258 33.393 1.00 96.19 98 PRO A O 1
ATOM 776 N N . ALA A 1 99 ? -21.944 8.217 34.402 1.00 94.50 99 ALA A N 1
ATOM 777 C CA . ALA A 1 99 ? -22.740 7.934 35.591 1.00 94.50 99 ALA A CA 1
ATOM 778 C C . ALA A 1 99 ? -24.212 7.683 35.211 1.00 94.50 99 ALA A C 1
ATOM 780 O O . ALA A 1 99 ? -24.794 8.450 34.441 1.00 94.50 99 ALA A O 1
ATOM 781 N N . GLY A 1 100 ? -24.797 6.604 35.731 1.00 93.81 100 GLY A N 1
ATOM 782 C CA . GLY A 1 100 ? -26.164 6.166 35.423 1.00 93.81 100 GLY A CA 1
ATOM 783 C C . GLY A 1 100 ? -26.269 5.100 34.325 1.00 93.81 100 GLY A C 1
ATOM 784 O O . GLY A 1 100 ? -27.311 4.454 34.211 1.00 93.81 100 GLY A O 1
ATOM 785 N N . ASN A 1 101 ? -25.203 4.853 33.554 1.00 95.44 101 ASN A N 1
ATOM 786 C CA . ASN A 1 101 ? -25.193 3.835 32.495 1.00 95.44 101 ASN A CA 1
ATOM 787 C C . ASN A 1 101 ? -24.630 2.478 32.950 1.00 95.44 101 ASN A C 1
ATOM 789 O O . ASN A 1 101 ? -24.547 1.546 32.151 1.00 95.44 101 ASN A O 1
ATOM 793 N N . GLU A 1 102 ? -24.262 2.318 34.221 1.00 95.06 102 GLU A N 1
ATOM 794 C CA . GLU A 1 102 ? -23.516 1.152 34.714 1.00 95.06 102 GLU A CA 1
ATOM 795 C C . GLU A 1 102 ? -24.282 -0.157 34.511 1.00 95.06 102 GLU A C 1
ATOM 797 O O . GLU A 1 102 ? -23.700 -1.194 34.198 1.00 95.06 102 GLU A O 1
ATOM 802 N N . GLN A 1 103 ? -25.608 -0.107 34.662 1.00 93.62 103 GLN A N 1
ATOM 803 C CA . GLN A 1 103 ? -26.483 -1.245 34.392 1.00 93.62 103 GLN A CA 1
ATOM 804 C C . GLN A 1 103 ? -26.435 -1.658 32.920 1.00 93.62 103 GLN A C 1
ATOM 806 O O . GLN A 1 103 ? -26.326 -2.847 32.626 1.00 93.62 103 GLN A O 1
ATOM 811 N N . GLN A 1 104 ? -26.517 -0.689 32.008 1.00 94.75 104 GLN A N 1
ATOM 812 C CA . GLN A 1 104 ? -26.494 -0.953 30.575 1.00 94.75 104 GLN A CA 1
ATOM 813 C C . GLN A 1 104 ? -25.149 -1.554 30.159 1.00 94.75 104 GLN A C 1
ATOM 815 O O . GLN A 1 104 ? -25.133 -2.563 29.458 1.00 94.75 104 GLN A O 1
ATOM 820 N N . VAL A 1 105 ? -24.042 -0.999 30.663 1.00 95.50 105 VAL A N 1
ATOM 821 C CA . VAL A 1 105 ? -22.688 -1.501 30.388 1.00 95.50 105 VAL A CA 1
ATOM 822 C C . VAL A 1 105 ? -22.535 -2.940 30.870 1.00 95.50 105 VAL A C 1
ATOM 824 O O . VAL A 1 105 ? -22.082 -3.794 30.109 1.00 95.50 105 VAL A O 1
ATOM 827 N N . ALA A 1 106 ? -22.952 -3.228 32.107 1.00 94.44 106 ALA A N 1
ATOM 828 C CA . ALA A 1 106 ? -22.852 -4.570 32.667 1.00 94.44 106 ALA A CA 1
ATOM 829 C C . ALA A 1 106 ? -23.687 -5.588 31.876 1.00 94.44 106 ALA A C 1
ATOM 831 O O . ALA A 1 106 ? -23.198 -6.678 31.598 1.00 94.44 106 ALA A O 1
ATOM 832 N N . LEU A 1 107 ? -24.919 -5.240 31.483 1.00 93.94 107 LEU A N 1
ATOM 833 C CA . LEU A 1 107 ? -25.787 -6.120 30.691 1.00 93.94 107 LEU A CA 1
ATOM 834 C C . LEU A 1 107 ? -25.245 -6.343 29.276 1.00 93.94 107 LEU A C 1
ATOM 836 O O . LEU A 1 107 ? -25.227 -7.474 28.796 1.00 93.94 107 LEU A O 1
ATOM 840 N N . ALA A 1 108 ? -24.781 -5.283 28.613 1.00 93.44 108 ALA A N 1
ATOM 841 C CA . ALA A 1 108 ? -24.292 -5.359 27.242 1.00 93.44 108 ALA A CA 1
ATOM 842 C C . ALA A 1 108 ? -22.973 -6.141 27.124 1.00 93.44 108 ALA A C 1
ATOM 844 O O . ALA A 1 108 ? -22.770 -6.838 26.130 1.00 93.44 108 ALA A O 1
ATOM 845 N N . LEU A 1 109 ? -22.094 -6.048 28.125 1.00 94.25 109 LEU A N 1
ATOM 846 C CA . LEU A 1 109 ? -20.799 -6.740 28.158 1.00 94.25 109 LEU A CA 1
ATOM 847 C C . LEU A 1 109 ? -20.829 -8.035 28.981 1.00 94.25 109 LEU A C 1
ATOM 849 O O . LEU A 1 109 ? -19.782 -8.602 29.303 1.00 94.25 109 LEU A O 1
ATOM 853 N N . CYS A 1 110 ? -22.025 -8.515 29.330 1.00 91.00 110 CYS A N 1
ATOM 854 C CA . CYS A 1 110 ? -22.189 -9.817 29.948 1.00 91.00 110 CYS A CA 1
ATOM 855 C C . CYS A 1 110 ? -22.080 -10.914 28.883 1.00 91.00 110 CYS A C 1
ATOM 857 O O . CYS A 1 110 ? -22.956 -11.062 28.030 1.00 91.00 110 CYS A O 1
ATOM 859 N N . GLY A 1 111 ? -21.011 -11.700 28.964 1.00 85.69 111 GLY A N 1
ATOM 860 C CA . GLY A 1 111 ? -20.734 -12.805 28.054 1.00 85.69 111 GLY A CA 1
ATOM 861 C C . GLY A 1 111 ? -19.888 -13.883 28.719 1.00 85.69 111 GLY A C 1
ATOM 862 O O . GLY A 1 111 ? -19.659 -13.860 29.935 1.00 85.69 111 GLY A O 1
ATOM 863 N N . ASP A 1 112 ? -19.453 -14.860 27.931 1.00 85.38 112 ASP A N 1
ATOM 864 C CA . ASP A 1 112 ? -18.599 -15.952 28.410 1.00 85.38 112 ASP A CA 1
ATOM 865 C C . ASP A 1 112 ? -17.133 -15.550 28.555 1.00 85.38 112 ASP A C 1
ATOM 867 O O . ASP A 1 112 ? -16.461 -16.056 29.455 1.00 85.38 112 ASP A O 1
ATOM 871 N N . ASP A 1 113 ? -16.699 -14.559 27.780 1.00 88.00 113 ASP A N 1
ATOM 872 C CA . ASP A 1 113 ? -15.366 -13.970 27.863 1.00 88.00 113 ASP A CA 1
ATOM 873 C C . ASP A 1 113 ? -15.306 -12.785 28.842 1.00 88.00 113 ASP A C 1
ATOM 875 O O . ASP A 1 113 ? -16.271 -12.456 29.547 1.00 88.00 113 ASP A O 1
ATOM 879 N N . SER A 1 114 ? -14.143 -12.129 28.912 1.00 91.44 114 SER A N 1
ATOM 880 C CA . SER A 1 114 ? -14.010 -10.888 29.671 1.00 91.44 114 SER A CA 1
ATOM 881 C C . SER A 1 114 ? -14.884 -9.776 29.057 1.00 91.44 114 SER A C 1
ATOM 883 O O . SER A 1 114 ? -15.093 -9.756 27.841 1.00 91.44 114 SER A O 1
ATOM 885 N N . PRO A 1 115 ? -15.364 -8.796 29.851 1.00 93.50 115 PRO A N 1
ATOM 886 C CA . PRO A 1 115 ? -16.082 -7.630 29.319 1.00 93.50 115 PRO A CA 1
ATOM 887 C C . PRO A 1 115 ? -15.314 -6.894 28.217 1.00 93.50 115 PRO A C 1
ATOM 889 O O . PRO A 1 115 ? -15.907 -6.312 27.311 1.00 93.50 115 PRO A O 1
ATOM 892 N N . GLY A 1 116 ? -13.984 -6.919 28.316 1.00 94.06 116 GLY A N 1
ATOM 893 C CA . GLY A 1 116 ? -13.075 -6.375 27.325 1.00 94.06 116 GLY A CA 1
ATOM 894 C C . GLY A 1 116 ? -13.168 -7.060 25.973 1.00 94.06 116 GLY A C 1
ATOM 895 O O . GLY A 1 116 ? -13.366 -6.393 24.961 1.00 94.06 116 GLY A O 1
ATOM 896 N N . ASP A 1 117 ? -13.086 -8.387 25.972 1.00 93.44 117 ASP A N 1
ATOM 897 C CA . ASP A 1 117 ? -13.175 -9.193 24.753 1.00 93.44 117 ASP A CA 1
ATOM 898 C C . ASP A 1 117 ? -14.567 -9.098 24.116 1.00 93.44 117 ASP A C 1
ATOM 900 O O . ASP A 1 117 ? -14.698 -9.058 22.891 1.00 93.44 117 ASP A O 1
ATOM 904 N N . GLU A 1 118 ? -15.615 -8.997 24.936 1.00 94.62 118 GLU A N 1
ATOM 905 C CA . GLU A 1 118 ? -16.982 -8.807 24.451 1.00 94.62 118 GLU A CA 1
ATOM 906 C C . GLU A 1 118 ? -17.167 -7.433 23.785 1.00 94.62 118 GLU A C 1
ATOM 908 O O . GLU A 1 118 ? -17.801 -7.324 22.731 1.00 94.62 118 GLU A O 1
ATOM 913 N N . LEU A 1 119 ? -16.564 -6.376 24.344 1.00 96.06 119 LEU A N 1
ATOM 914 C CA . LEU A 1 119 ? -16.550 -5.055 23.713 1.00 96.06 119 LEU A CA 1
ATOM 915 C C . LEU A 1 119 ? -15.800 -5.089 22.376 1.00 96.06 119 LEU A C 1
ATOM 917 O O . LEU A 1 119 ? -16.280 -4.555 21.379 1.00 96.06 119 LEU A O 1
ATOM 921 N N . ASP A 1 120 ? -14.651 -5.751 22.342 1.00 95.56 120 ASP A N 1
ATOM 922 C CA . ASP A 1 120 ? -13.837 -5.948 21.148 1.00 95.56 120 ASP A CA 1
ATOM 923 C C . ASP A 1 120 ? -14.595 -6.630 20.007 1.00 95.56 120 ASP A C 1
ATOM 925 O O . ASP A 1 120 ? -14.554 -6.178 18.859 1.00 95.56 120 ASP A O 1
ATOM 929 N N . LYS A 1 121 ? -15.321 -7.710 20.320 1.00 95.19 121 LYS A N 1
ATOM 930 C CA . LYS A 1 121 ? -16.181 -8.415 19.362 1.00 95.19 121 LYS A CA 1
ATOM 931 C C . LYS A 1 121 ? -17.275 -7.506 18.820 1.00 95.19 121 LYS A C 1
ATOM 933 O O . LYS A 1 121 ? -17.535 -7.512 17.617 1.00 95.19 121 LYS A O 1
ATOM 938 N N . ARG A 1 122 ? -17.896 -6.699 19.684 1.00 95.94 122 ARG A N 1
ATOM 939 C CA . ARG A 1 122 ? -18.913 -5.723 19.272 1.00 95.94 122 ARG A CA 1
ATOM 940 C C . ARG A 1 122 ? -18.334 -4.651 18.359 1.00 95.94 122 ARG A C 1
ATOM 942 O O . ARG A 1 122 ? -18.934 -4.389 17.326 1.00 95.94 122 ARG A O 1
ATOM 949 N N . ILE A 1 123 ? -17.164 -4.096 18.683 1.00 96.56 123 ILE A N 1
ATOM 950 C CA . ILE A 1 123 ? -16.482 -3.118 17.824 1.00 96.56 123 ILE A CA 1
ATOM 951 C C . ILE A 1 123 ? -16.206 -3.731 16.448 1.00 96.56 123 ILE A C 1
ATOM 953 O O . ILE A 1 123 ? -16.557 -3.119 15.444 1.00 96.56 123 ILE A O 1
ATOM 957 N N . LYS A 1 124 ? -15.662 -4.954 16.384 1.00 96.12 124 LYS A N 1
ATOM 958 C CA . LYS A 1 124 ? -15.443 -5.665 15.111 1.00 96.12 124 LYS A CA 1
ATOM 959 C C . LYS A 1 124 ? -16.731 -5.834 14.304 1.00 96.12 124 LYS A C 1
ATOM 961 O O . LYS A 1 124 ? -16.727 -5.578 13.105 1.00 96.12 124 LYS A O 1
ATOM 966 N N . ARG A 1 125 ? -17.831 -6.214 14.962 1.00 96.06 125 ARG A N 1
ATOM 967 C CA . ARG A 1 125 ? -19.149 -6.338 14.324 1.00 96.06 125 ARG A CA 1
ATOM 968 C C . ARG A 1 125 ? -19.646 -5.000 13.773 1.00 96.06 125 ARG A C 1
ATOM 970 O O . ARG A 1 125 ? -20.060 -4.952 12.625 1.00 96.06 125 ARG A O 1
ATOM 977 N N . TRP A 1 126 ? -19.581 -3.921 14.553 1.00 96.50 126 TRP A N 1
ATOM 978 C CA . TRP A 1 126 ? -20.021 -2.599 14.093 1.00 96.50 126 TRP A CA 1
ATOM 979 C C . TRP A 1 126 ? -19.187 -2.087 12.920 1.00 96.50 126 TRP A C 1
ATOM 981 O O . TRP A 1 126 ? -19.720 -1.431 12.034 1.00 96.50 126 TRP A O 1
ATOM 991 N N . PHE A 1 127 ? -17.885 -2.385 12.904 1.00 95.06 127 PHE A N 1
ATOM 992 C CA . PHE A 1 127 ? -17.045 -2.118 11.740 1.00 95.06 127 PHE A CA 1
ATOM 993 C C . PHE A 1 127 ? -17.574 -2.849 10.508 1.00 95.06 127 PHE A C 1
ATOM 995 O O . PHE A 1 127 ? -17.897 -2.186 9.530 1.00 95.06 127 PHE A O 1
ATOM 1002 N N . ALA A 1 128 ? -17.736 -4.173 10.594 1.00 93.50 128 ALA A N 1
ATOM 1003 C CA . ALA A 1 128 ? -18.247 -4.994 9.498 1.00 93.50 128 ALA A CA 1
ATOM 1004 C C . ALA A 1 128 ? -19.601 -4.482 8.968 1.00 93.50 128 ALA A C 1
ATOM 1006 O O . ALA A 1 128 ? -19.757 -4.264 7.771 1.00 93.50 128 ALA A O 1
ATOM 1007 N N . GLU A 1 129 ? -20.550 -4.178 9.861 1.00 94.38 129 GLU A N 1
ATOM 1008 C CA . GLU A 1 129 ? -21.869 -3.625 9.510 1.00 94.38 129 GLU A CA 1
ATOM 1009 C C . GLU A 1 129 ? -21.785 -2.282 8.757 1.00 94.38 129 GLU A C 1
ATOM 1011 O O . GLU A 1 129 ? -22.631 -1.989 7.915 1.00 94.38 129 GLU A O 1
ATOM 1016 N N . LEU A 1 130 ? -20.778 -1.452 9.044 1.00 93.38 130 LEU A N 1
ATOM 1017 C CA . LEU A 1 130 ? -20.611 -0.140 8.413 1.00 93.38 130 LEU A CA 1
ATOM 1018 C C . LEU A 1 130 ? -19.785 -0.192 7.122 1.00 93.38 130 LEU A C 1
ATOM 1020 O O . LEU A 1 130 ? -19.954 0.689 6.270 1.00 93.38 130 LEU A O 1
ATOM 1024 N N . THR A 1 131 ? -18.894 -1.181 6.982 1.00 92.75 131 THR A N 1
ATOM 1025 C CA . THR A 1 131 ? -17.905 -1.229 5.896 1.00 92.75 131 THR A CA 1
ATOM 1026 C C . THR A 1 131 ? -18.138 -2.319 4.860 1.00 92.75 131 THR A C 1
ATOM 1028 O O . THR A 1 131 ? -17.844 -2.068 3.696 1.00 92.75 131 THR A O 1
ATOM 1031 N N . ASP A 1 132 ? -18.647 -3.499 5.218 1.00 86.62 132 ASP A N 1
ATOM 1032 C CA . ASP A 1 132 ? -18.529 -4.694 4.363 1.00 86.62 132 ASP A CA 1
ATOM 1033 C C . ASP A 1 132 ? -19.315 -4.588 3.052 1.00 86.62 132 ASP A C 1
ATOM 1035 O O . ASP A 1 132 ? -18.781 -4.885 1.983 1.00 86.62 132 ASP A O 1
ATOM 1039 N N . GLU A 1 133 ? -20.546 -4.070 3.092 1.00 87.88 133 GLU A N 1
ATOM 1040 C CA . GLU A 1 133 ? -21.371 -3.875 1.887 1.00 87.88 133 GLU A CA 1
ATOM 1041 C C . GLU A 1 133 ? -20.755 -2.876 0.893 1.00 87.88 133 GLU A C 1
ATOM 1043 O O . GLU A 1 133 ? -21.081 -2.875 -0.293 1.00 87.88 133 GLU A O 1
ATOM 1048 N N . ARG A 1 134 ? -19.852 -2.013 1.372 1.00 90.25 134 ARG A N 1
ATOM 1049 C CA . ARG A 1 134 ? -19.204 -0.948 0.597 1.00 90.25 134 ARG A CA 1
ATOM 1050 C C . ARG A 1 134 ? -17.686 -0.998 0.741 1.00 90.25 134 ARG A C 1
ATOM 1052 O O . ARG A 1 134 ? -17.024 0.035 0.655 1.00 90.25 134 ARG A O 1
ATOM 1059 N N . ALA A 1 135 ? -17.119 -2.194 0.919 1.00 91.88 135 ALA A N 1
ATOM 1060 C CA . ALA A 1 135 ? -15.700 -2.367 1.229 1.00 91.88 135 ALA A CA 1
ATOM 1061 C C . ALA A 1 135 ? -14.793 -1.690 0.191 1.00 91.88 135 ALA A C 1
ATOM 1063 O O . ALA A 1 135 ? -13.833 -1.013 0.550 1.00 91.88 135 ALA A O 1
ATOM 1064 N N . SER A 1 136 ? -15.134 -1.798 -1.099 1.00 91.25 136 SER A N 1
ATOM 1065 C CA . SER A 1 136 ? -14.368 -1.155 -2.172 1.00 91.25 136 SER A CA 1
ATOM 1066 C C . SER A 1 136 ? -14.350 0.374 -2.043 1.00 91.25 136 SER A C 1
ATOM 1068 O O . SER A 1 136 ? -13.285 0.986 -2.099 1.00 91.25 136 SER A O 1
ATOM 1070 N N . GLU A 1 137 ? -15.518 0.983 -1.817 1.00 92.31 137 GLU A N 1
ATOM 1071 C CA . GLU A 1 137 ? -15.667 2.432 -1.645 1.00 92.31 137 GLU A CA 1
ATOM 1072 C C . GLU A 1 137 ? -14.960 2.916 -0.377 1.00 92.31 137 GLU A C 1
ATOM 1074 O O . GLU A 1 137 ? -14.286 3.946 -0.400 1.00 92.31 137 GLU A O 1
ATOM 1079 N N . PHE A 1 138 ? -15.087 2.157 0.713 1.00 92.69 138 PHE A N 1
ATOM 1080 C CA . PHE A 1 138 ? -14.440 2.456 1.980 1.00 92.69 138 PHE A CA 1
ATOM 1081 C C . PHE A 1 138 ? -12.912 2.435 1.851 1.00 92.69 138 PHE A C 1
ATOM 1083 O O . PHE A 1 138 ? -12.251 3.368 2.300 1.00 92.69 138 PHE A O 1
ATOM 1090 N N . ILE A 1 139 ? -12.343 1.411 1.201 1.00 91.56 139 ILE A N 1
ATOM 1091 C CA . ILE A 1 139 ? -10.896 1.332 0.960 1.00 91.56 139 ILE A CA 1
ATOM 1092 C C . ILE A 1 139 ? -10.444 2.497 0.073 1.00 91.56 139 ILE A C 1
ATOM 1094 O O . ILE A 1 139 ? -9.479 3.173 0.411 1.00 91.56 139 ILE A O 1
ATOM 1098 N N . ASP A 1 140 ? -11.135 2.788 -1.031 1.00 89.81 140 ASP A N 1
ATOM 1099 C CA . ASP A 1 140 ? -10.705 3.853 -1.951 1.00 89.81 140 ASP A CA 1
ATOM 1100 C C . ASP A 1 140 ? -10.768 5.257 -1.319 1.00 89.81 140 ASP A C 1
ATOM 1102 O O . ASP A 1 140 ? -9.969 6.127 -1.669 1.00 89.81 140 ASP A O 1
ATOM 1106 N N . ASN A 1 141 ? -11.660 5.458 -0.344 1.00 91.50 141 ASN A N 1
ATOM 1107 C CA . ASN A 1 141 ? -11.924 6.753 0.284 1.00 91.50 141 ASN A CA 1
ATOM 1108 C C . ASN A 1 141 ? -11.567 6.806 1.780 1.00 91.50 141 ASN A C 1
ATOM 1110 O O . ASN A 1 141 ? -12.027 7.716 2.476 1.00 91.50 141 ASN A O 1
ATOM 1114 N N . TYR A 1 142 ? -10.741 5.876 2.275 1.00 92.88 142 TYR A N 1
ATOM 1115 C CA . TYR A 1 142 ? -10.476 5.658 3.705 1.00 92.88 142 TYR A CA 1
ATOM 1116 C C . TYR A 1 142 ? -10.296 6.956 4.503 1.00 92.88 142 TYR A C 1
ATOM 1118 O O . TYR A 1 142 ? -11.087 7.233 5.401 1.00 92.88 142 TYR A O 1
ATOM 1126 N N . TYR A 1 143 ? -9.321 7.801 4.146 1.00 91.69 143 TYR A N 1
ATOM 1127 C CA . TYR A 1 143 ? -9.024 9.016 4.918 1.00 91.69 143 TYR A CA 1
ATOM 1128 C C . TYR A 1 143 ? -10.208 9.989 5.001 1.00 91.69 143 TYR A C 1
ATOM 1130 O O . TYR A 1 143 ? -10.376 10.647 6.023 1.00 91.69 143 TYR A O 1
ATOM 1138 N N . SER A 1 144 ? -11.050 10.052 3.966 1.00 92.50 144 SER A N 1
ATOM 1139 C CA . SER A 1 144 ? -12.253 10.895 3.973 1.00 92.50 144 SER A CA 1
ATOM 1140 C C . SER A 1 144 ? -13.408 10.298 4.788 1.00 92.50 144 SER A C 1
ATOM 1142 O O . SER A 1 144 ? -14.271 11.034 5.256 1.00 92.50 144 SER A O 1
ATOM 1144 N N . GLN A 1 145 ? -13.420 8.976 4.996 1.00 92.75 145 GLN A N 1
ATOM 1145 C CA . GLN A 1 145 ? -14.472 8.270 5.734 1.00 92.75 145 GLN A CA 1
ATOM 1146 C C . GLN A 1 145 ? -14.116 7.985 7.201 1.00 92.75 145 GLN A C 1
ATOM 1148 O O . GLN A 1 145 ? -14.991 7.621 7.985 1.00 92.75 145 GLN A O 1
ATOM 1153 N N . VAL A 1 146 ? -12.856 8.159 7.613 1.00 93.56 146 VAL A N 1
ATOM 1154 C CA . VAL A 1 146 ? -12.416 7.870 8.991 1.00 93.56 146 VAL A CA 1
ATOM 1155 C C . VAL A 1 146 ? -13.220 8.651 10.034 1.00 93.56 146 VAL A C 1
ATOM 1157 O O . VAL A 1 146 ? -13.658 8.064 11.022 1.00 93.56 146 VAL A O 1
ATOM 1160 N N . GLU A 1 147 ? -13.443 9.951 9.834 1.00 94.12 147 GLU A N 1
ATOM 1161 C CA . GLU A 1 147 ? -14.141 10.790 10.820 1.00 94.12 147 GLU A CA 1
ATOM 1162 C C . GLU A 1 147 ? -15.625 10.410 10.964 1.00 94.12 147 GLU A C 1
ATOM 1164 O O . GLU A 1 147 ? -16.156 10.312 12.080 1.00 94.12 147 GLU A O 1
ATOM 1169 N N . SER A 1 148 ? -16.299 10.137 9.843 1.00 94.44 148 SER A N 1
ATOM 1170 C CA . SER A 1 148 ? -17.705 9.723 9.844 1.00 94.44 148 SER A CA 1
ATOM 1171 C C . SER A 1 148 ? -17.879 8.326 10.447 1.00 94.44 148 SER A C 1
ATOM 1173 O O . SER A 1 148 ? -18.810 8.104 11.230 1.00 94.44 148 SER A O 1
ATOM 1175 N N . LEU A 1 149 ? -16.947 7.408 10.174 1.00 94.69 149 LEU A N 1
ATOM 1176 C CA . LEU A 1 149 ? -16.907 6.082 10.784 1.00 94.69 149 LEU A CA 1
ATOM 1177 C C . LEU A 1 149 ? -16.687 6.172 12.297 1.00 94.69 149 LEU A C 1
ATOM 1179 O O . LEU A 1 149 ? -17.448 5.581 13.061 1.00 94.69 149 LEU A O 1
ATOM 1183 N N . GLN A 1 150 ? -15.707 6.961 12.750 1.00 96.19 150 GLN A N 1
ATOM 1184 C CA . GLN A 1 150 ? -15.482 7.204 14.177 1.00 96.19 150 GLN A CA 1
ATOM 1185 C C . GLN A 1 150 ? -16.754 7.724 14.845 1.00 96.19 150 GLN A C 1
ATOM 1187 O O . GLN A 1 150 ? -17.179 7.170 15.854 1.00 96.19 150 GLN A O 1
ATOM 1192 N N . THR A 1 151 ? -17.397 8.741 14.273 1.00 96.12 151 THR A N 1
ATOM 1193 C CA . THR A 1 151 ? -18.631 9.327 14.817 1.00 96.12 151 THR A CA 1
ATOM 1194 C C . THR A 1 151 ? -19.762 8.300 14.916 1.00 96.12 151 THR A C 1
ATOM 1196 O O . THR A 1 151 ? -20.422 8.207 15.955 1.00 96.12 151 THR A O 1
ATOM 1199 N N . SER A 1 152 ? -19.940 7.479 13.879 1.00 96.38 152 SER A N 1
ATOM 1200 C CA . SER A 1 152 ? -20.949 6.414 13.850 1.00 96.38 152 SER A CA 1
ATOM 1201 C C . SER A 1 152 ? -20.691 5.370 14.939 1.00 96.38 152 SER A C 1
ATOM 1203 O O . SER A 1 152 ? -21.587 5.068 15.727 1.00 96.38 152 SER A O 1
ATOM 1205 N N . LEU A 1 153 ? -19.447 4.899 15.073 1.00 96.69 153 LEU A N 1
ATOM 1206 C CA . LEU A 1 153 ? -19.044 3.950 16.115 1.00 96.69 153 LEU A CA 1
ATOM 1207 C C . LEU A 1 153 ? -19.259 4.512 17.526 1.00 96.69 153 LEU A C 1
ATOM 1209 O O . LEU A 1 153 ? -19.743 3.796 18.403 1.00 96.69 153 LEU A O 1
ATOM 1213 N N . LYS A 1 154 ? -18.955 5.799 17.759 1.00 96.94 154 LYS A N 1
ATOM 1214 C CA . LYS A 1 154 ? -19.240 6.464 19.045 1.00 96.94 154 LYS A CA 1
ATOM 1215 C C . LYS A 1 154 ? -20.739 6.467 19.351 1.00 96.94 154 LYS A C 1
ATOM 1217 O O . LYS A 1 154 ? -21.137 6.189 20.484 1.00 96.94 154 LYS A O 1
ATOM 1222 N N . GLY A 1 155 ? -21.565 6.771 18.349 1.00 96.56 155 GLY A N 1
ATOM 1223 C CA . GLY A 1 155 ? -23.022 6.767 18.468 1.00 96.56 155 GLY A CA 1
ATOM 1224 C C . GLY A 1 155 ? -23.575 5.383 18.809 1.00 96.56 155 GLY A C 1
ATOM 1225 O O . GLY A 1 155 ? -24.361 5.250 19.750 1.00 96.56 155 GLY A O 1
ATOM 1226 N N . ILE A 1 156 ? -23.115 4.350 18.098 1.00 96.75 156 ILE A N 1
ATOM 1227 C CA . ILE A 1 156 ? -23.522 2.958 18.327 1.00 96.75 156 ILE A CA 1
ATOM 1228 C C . ILE A 1 156 ? -23.082 2.491 19.718 1.00 96.75 156 ILE A C 1
ATOM 1230 O O . ILE A 1 156 ? -23.904 1.968 20.465 1.00 96.75 156 ILE A O 1
ATOM 1234 N N . ALA A 1 157 ? -21.836 2.750 20.126 1.00 96.75 157 ALA A N 1
ATOM 1235 C CA . ALA A 1 157 ? -21.336 2.352 21.443 1.00 96.75 157 ALA A CA 1
ATOM 1236 C C . ALA A 1 157 ? -22.140 2.971 22.596 1.00 96.75 157 ALA A C 1
ATOM 1238 O O . ALA A 1 157 ? -22.494 2.279 23.556 1.00 96.75 157 ALA A O 1
ATOM 1239 N N . LYS A 1 158 ? -22.497 4.255 22.471 1.00 96.19 158 LYS A N 1
ATOM 1240 C CA . LYS A 1 158 ? -23.356 4.937 23.443 1.00 96.19 158 LYS A CA 1
ATOM 1241 C C . LYS A 1 158 ? -24.760 4.333 23.475 1.00 96.19 158 LYS A C 1
ATOM 1243 O O . LYS A 1 158 ? -25.312 4.159 24.555 1.00 96.19 158 LYS A O 1
ATOM 1248 N N . LYS A 1 159 ? -25.337 4.015 22.314 1.00 96.56 159 LYS A N 1
ATOM 1249 C CA . LYS A 1 159 ? -26.702 3.484 22.202 1.00 96.56 159 LYS A CA 1
ATOM 1250 C C . LYS A 1 159 ? -26.812 2.031 22.667 1.00 96.56 159 LYS A C 1
ATOM 1252 O O . LYS A 1 159 ? -27.739 1.710 23.399 1.00 96.56 159 LYS A O 1
ATOM 1257 N N . GLU A 1 160 ? -25.902 1.161 22.239 1.00 96.00 160 GLU A N 1
ATOM 1258 C CA . GLU A 1 160 ? -25.976 -0.280 22.499 1.00 96.00 160 GLU A CA 1
ATOM 1259 C C . GLU A 1 160 ? -25.381 -0.671 23.851 1.00 96.00 160 GLU A C 1
ATOM 1261 O O . GLU A 1 160 ? -25.948 -1.509 24.547 1.00 96.00 160 GLU A O 1
ATOM 1266 N N . VAL A 1 161 ? -24.254 -0.067 24.238 1.00 95.88 161 VAL A N 1
ATOM 1267 C CA . VAL A 1 161 ? -23.501 -0.465 25.441 1.00 95.88 161 VAL A CA 1
ATOM 1268 C C . VAL A 1 161 ? -23.652 0.553 26.570 1.00 95.88 161 VAL A C 1
ATOM 1270 O O . VAL A 1 161 ? -23.541 0.193 27.736 1.00 95.88 161 VAL A O 1
ATOM 1273 N N . GLY A 1 162 ? -23.916 1.822 26.256 1.00 95.94 162 GLY A N 1
ATOM 1274 C CA . GLY A 1 162 ? -23.955 2.898 27.250 1.00 95.94 162 GLY A CA 1
ATOM 1275 C C . GLY A 1 162 ? -22.576 3.482 27.571 1.00 95.94 162 GLY A C 1
ATOM 1276 O O . GLY A 1 162 ? -22.475 4.364 28.421 1.00 95.94 162 GLY A O 1
ATOM 1277 N N . LEU A 1 163 ? -21.515 3.039 26.885 1.00 96.69 163 LEU A N 1
ATOM 1278 C CA . LEU A 1 163 ? -20.163 3.576 27.045 1.00 96.69 163 LEU A CA 1
ATOM 1279 C C . LEU A 1 163 ? -19.962 4.848 26.221 1.00 96.69 163 LEU A C 1
ATOM 1281 O O . LEU A 1 163 ? -20.448 4.973 25.096 1.00 96.69 163 LEU A O 1
ATOM 1285 N N . LYS A 1 164 ? -19.153 5.766 26.752 1.00 97.06 164 LYS A N 1
ATOM 1286 C CA . LYS A 1 164 ? -18.512 6.803 25.948 1.00 97.06 164 LYS A CA 1
ATOM 1287 C C . LYS A 1 164 ? -17.204 6.231 25.413 1.00 97.06 164 LYS A C 1
ATOM 1289 O O . LYS A 1 164 ? -16.291 5.948 26.188 1.00 97.06 164 LYS A O 1
ATOM 1294 N N . LEU A 1 165 ? -17.133 6.063 24.096 1.00 96.81 165 LEU A N 1
ATOM 1295 C CA . LEU A 1 165 ? -15.917 5.655 23.404 1.00 96.81 165 LEU A CA 1
ATOM 1296 C C . LEU A 1 165 ? -15.349 6.821 22.605 1.00 96.81 165 LEU A C 1
ATOM 1298 O O . LEU A 1 165 ? -16.089 7.541 21.941 1.00 96.81 165 LEU A O 1
ATOM 1302 N N . ASP A 1 166 ? -14.033 6.978 22.642 1.00 96.00 166 ASP A N 1
ATOM 1303 C CA . ASP A 1 166 ? -13.288 7.848 21.743 1.00 96.00 166 ASP A CA 1
ATOM 1304 C C . ASP A 1 166 ? -12.319 6.994 20.930 1.00 96.00 166 ASP A C 1
ATOM 1306 O O . ASP A 1 166 ? -11.375 6.426 21.476 1.00 96.00 166 ASP A O 1
ATOM 1310 N N . PHE A 1 167 ? -12.582 6.877 19.629 1.00 96.25 167 PHE A N 1
ATOM 1311 C CA . PHE A 1 167 ? -11.798 6.064 18.705 1.00 96.25 167 PHE A CA 1
ATOM 1312 C C . PHE A 1 167 ? -10.683 6.872 18.046 1.00 96.25 167 PHE A C 1
ATOM 1314 O O . PHE A 1 167 ? -10.859 8.042 17.711 1.00 96.25 167 PHE A O 1
ATOM 1321 N N . ARG A 1 168 ? -9.566 6.199 17.783 1.00 95.19 168 ARG A N 1
ATOM 1322 C CA . ARG A 1 168 ? -8.508 6.625 16.872 1.00 95.19 168 ARG A CA 1
ATOM 1323 C C . ARG A 1 168 ? -8.240 5.481 15.904 1.00 95.19 168 ARG A C 1
ATOM 1325 O O . ARG A 1 168 ? -7.920 4.379 16.341 1.00 95.19 168 ARG A O 1
ATOM 1332 N N . LEU A 1 169 ? -8.387 5.758 14.612 1.00 94.62 169 LEU A N 1
ATOM 1333 C CA . LEU A 1 169 ? -8.207 4.784 13.538 1.00 94.62 169 LEU A CA 1
ATOM 1334 C C . LEU A 1 169 ? -6.948 5.148 12.763 1.00 94.62 169 LEU A C 1
ATOM 1336 O O . LEU A 1 169 ? -6.735 6.318 12.449 1.00 94.62 169 LEU A O 1
ATOM 1340 N N . SER A 1 170 ? -6.122 4.158 12.468 1.00 92.25 170 SER A N 1
ATOM 1341 C CA . SER A 1 170 ? -4.927 4.310 11.640 1.00 92.25 170 SER A CA 1
ATOM 1342 C C . SER A 1 170 ? -4.737 3.068 10.789 1.00 92.25 170 SER A C 1
ATOM 1344 O O . SER A 1 170 ? -5.175 1.986 11.178 1.00 92.25 170 SER A O 1
ATOM 1346 N N . LEU A 1 171 ? -4.064 3.210 9.653 1.00 91.69 171 LEU A N 1
ATOM 1347 C CA . LEU A 1 171 ? -3.719 2.058 8.835 1.00 91.69 171 LEU A CA 1
ATOM 1348 C C . LEU A 1 171 ? -2.677 1.213 9.568 1.00 91.69 171 LEU A C 1
ATOM 1350 O O . LEU A 1 171 ? -1.694 1.735 10.104 1.00 91.69 171 LEU A O 1
ATOM 1354 N N . ASP A 1 172 ? -2.906 -0.094 9.611 1.00 86.00 172 ASP A N 1
ATOM 1355 C CA . ASP A 1 172 ? -1.886 -1.015 10.088 1.00 86.00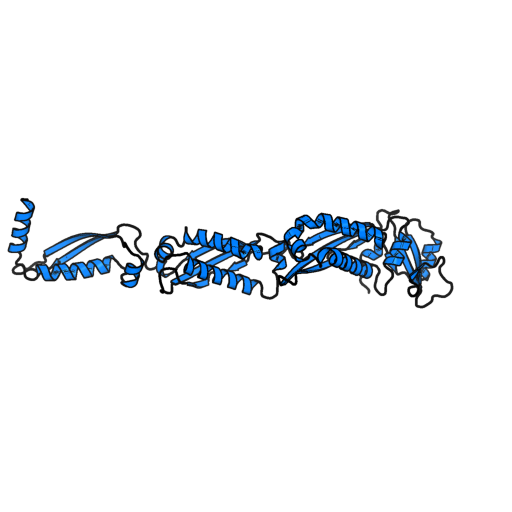 172 ASP A CA 1
ATOM 1356 C C . ASP A 1 172 ? -0.704 -0.989 9.106 1.00 86.00 172 ASP A C 1
ATOM 1358 O O . ASP A 1 172 ? -0.897 -0.903 7.896 1.00 86.00 172 ASP A O 1
ATOM 1362 N N . GLN A 1 173 ? 0.526 -1.013 9.619 1.00 79.12 173 GLN A N 1
ATOM 1363 C CA . GLN A 1 173 ? 1.764 -0.981 8.818 1.00 79.12 173 GLN A CA 1
ATOM 1364 C C . GLN A 1 173 ? 2.019 0.283 7.969 1.00 79.12 173 GLN A C 1
ATOM 1366 O O . GLN A 1 173 ? 2.979 0.308 7.203 1.00 79.12 173 GLN A O 1
ATOM 1371 N N . GLU A 1 174 ? 1.271 1.378 8.146 1.00 81.31 174 GLU A N 1
ATOM 1372 C CA . GLU A 1 174 ? 1.491 2.635 7.396 1.00 81.31 174 GLU A CA 1
ATOM 1373 C C . GLU A 1 174 ? 2.939 3.131 7.464 1.00 81.31 174 GLU A C 1
ATOM 1375 O O . GLU A 1 174 ? 3.533 3.531 6.466 1.00 81.31 174 GLU A O 1
ATOM 1380 N N . LYS A 1 175 ? 3.537 3.030 8.654 1.00 75.81 175 LYS A N 1
ATOM 1381 C CA . LYS A 1 175 ? 4.921 3.445 8.924 1.00 75.81 175 LYS A CA 1
ATOM 1382 C C . LYS A 1 175 ? 5.978 2.491 8.360 1.00 75.81 175 LYS A C 1
ATOM 1384 O O . LYS A 1 175 ? 7.155 2.822 8.407 1.00 75.81 175 LYS A O 1
ATOM 1389 N N . GLN A 1 176 ? 5.573 1.313 7.893 1.00 77.81 176 GLN A N 1
ATOM 1390 C CA . GLN A 1 176 ? 6.452 0.270 7.354 1.00 77.81 176 GLN A CA 1
ATOM 1391 C C . GLN A 1 176 ? 6.444 0.254 5.819 1.00 77.81 176 GLN A C 1
ATOM 1393 O O . GLN A 1 176 ? 7.083 -0.598 5.206 1.00 77.81 176 GLN A O 1
ATOM 1398 N N . LEU A 1 177 ? 5.716 1.174 5.177 1.00 86.38 177 LEU A N 1
ATOM 1399 C CA . LEU A 1 177 ? 5.706 1.285 3.727 1.00 86.38 177 LEU A CA 1
ATOM 1400 C C . LEU A 1 177 ? 7.040 1.834 3.216 1.00 86.38 177 LEU A C 1
ATOM 1402 O O . LEU A 1 177 ? 7.267 3.041 3.165 1.00 86.38 177 LEU A O 1
ATOM 1406 N N . GLU A 1 178 ? 7.905 0.928 2.779 1.00 89.50 178 GLU A N 1
ATOM 1407 C CA . GLU A 1 178 ? 9.188 1.278 2.180 1.00 89.50 178 GLU A CA 1
ATOM 1408 C C . GLU A 1 178 ? 9.105 1.374 0.646 1.00 89.50 178 GLU A C 1
ATOM 1410 O O . GLU A 1 178 ? 8.238 0.742 0.019 1.00 89.50 178 GLU A O 1
ATOM 1415 N N . PRO A 1 179 ? 9.990 2.164 0.008 1.00 93.12 179 PRO A N 1
ATOM 1416 C CA . PRO A 1 179 ? 10.196 2.120 -1.434 1.00 93.12 179 PRO A CA 1
ATOM 1417 C C . PRO A 1 179 ? 10.650 0.737 -1.910 1.00 93.12 179 PRO A C 1
ATOM 1419 O O . PRO A 1 179 ? 11.452 0.068 -1.261 1.00 93.12 179 PRO A O 1
ATOM 1422 N N . VAL A 1 180 ? 10.180 0.327 -3.086 1.00 94.44 180 VAL A N 1
ATOM 1423 C CA . VAL A 1 180 ? 10.590 -0.936 -3.710 1.00 94.44 180 VAL A CA 1
ATOM 1424 C C . VAL A 1 180 ? 11.684 -0.665 -4.722 1.00 94.44 180 VAL A C 1
ATOM 1426 O O . VAL A 1 180 ? 11.450 0.009 -5.720 1.00 94.44 180 VAL A O 1
ATOM 1429 N N . LYS A 1 181 ? 12.867 -1.232 -4.498 1.00 95.81 181 LYS A N 1
ATOM 1430 C CA . LYS A 1 181 ? 13.990 -1.132 -5.432 1.00 95.81 181 LYS A CA 1
ATOM 1431 C C . LYS A 1 181 ? 13.989 -2.321 -6.385 1.00 95.81 181 LYS A C 1
ATOM 1433 O O . LYS A 1 181 ? 13.948 -3.471 -5.955 1.00 95.81 181 LYS A O 1
ATOM 1438 N N . ILE A 1 182 ? 14.057 -2.036 -7.679 1.00 95.12 182 ILE A N 1
ATOM 1439 C CA . ILE A 1 182 ? 14.143 -3.026 -8.750 1.00 95.12 182 ILE A CA 1
ATOM 1440 C C . ILE A 1 182 ? 15.471 -2.826 -9.473 1.00 95.12 182 ILE A C 1
ATOM 1442 O O . ILE A 1 182 ? 15.733 -1.766 -10.039 1.00 95.12 182 ILE A O 1
ATOM 1446 N N . GLY A 1 183 ? 16.282 -3.879 -9.501 1.00 91.88 183 GLY A N 1
ATOM 1447 C CA . GLY A 1 183 ? 17.569 -3.878 -10.185 1.00 91.88 183 GLY A CA 1
ATOM 1448 C C . GLY A 1 183 ? 18.723 -3.308 -9.350 1.00 91.88 183 GLY A C 1
ATOM 1449 O O . GLY A 1 183 ? 18.562 -3.069 -8.151 1.00 91.88 183 GLY A O 1
ATOM 1450 N N . PRO A 1 184 ? 19.902 -3.122 -9.967 1.00 91.31 184 PRO A N 1
ATOM 1451 C CA . PRO A 1 184 ? 20.167 -3.218 -11.408 1.00 91.31 184 PRO A CA 1
ATOM 1452 C C . PRO A 1 184 ? 19.937 -4.628 -11.976 1.00 91.31 184 PRO A C 1
ATOM 1454 O O . PRO A 1 184 ? 20.324 -5.627 -11.377 1.00 91.31 184 PRO A O 1
ATOM 1457 N N . THR A 1 185 ? 19.254 -4.725 -13.116 1.00 93.56 185 THR A N 1
ATOM 1458 C CA . THR A 1 185 ? 18.915 -6.001 -13.769 1.00 93.56 185 THR A CA 1
ATOM 1459 C C . THR A 1 185 ? 18.911 -5.833 -15.282 1.00 93.56 185 THR A C 1
ATOM 1461 O O . THR A 1 185 ? 18.504 -4.790 -15.786 1.00 93.56 185 THR A O 1
ATOM 1464 N N . GLU A 1 186 ? 19.365 -6.850 -16.006 1.00 94.06 186 GLU A N 1
ATOM 1465 C CA . GLU A 1 186 ? 19.329 -6.873 -17.468 1.00 94.06 186 GLU A CA 1
ATOM 1466 C C . GLU A 1 186 ? 18.057 -7.577 -17.939 1.00 94.06 186 GLU A C 1
ATOM 1468 O O . GLU A 1 186 ? 17.709 -8.655 -17.449 1.00 94.06 186 GLU A O 1
ATOM 1473 N N . ILE A 1 187 ? 17.345 -6.951 -18.872 1.00 94.75 187 ILE A N 1
ATOM 1474 C CA . ILE A 1 187 ? 16.169 -7.517 -19.523 1.00 94.75 187 ILE A CA 1
ATOM 1475 C C . ILE A 1 187 ? 16.290 -7.374 -21.038 1.00 94.75 187 ILE A C 1
ATOM 1477 O O . ILE A 1 187 ? 16.771 -6.364 -21.544 1.00 94.75 187 ILE A O 1
ATOM 1481 N N . THR A 1 188 ? 15.822 -8.388 -21.757 1.00 95.44 188 THR A N 1
ATOM 1482 C CA . THR A 1 188 ? 15.662 -8.327 -23.212 1.00 95.44 188 THR A CA 1
ATOM 1483 C C . THR A 1 188 ? 14.359 -7.616 -23.557 1.00 95.44 188 THR A C 1
ATOM 1485 O O . THR A 1 188 ? 13.308 -7.942 -22.987 1.00 95.44 188 THR A O 1
ATOM 1488 N N . VAL A 1 189 ? 14.436 -6.657 -24.477 1.00 96.12 189 VAL A N 1
ATOM 1489 C CA . VAL A 1 189 ? 13.315 -5.836 -24.948 1.00 96.12 189 VAL A CA 1
ATOM 1490 C C . VAL A 1 189 ? 13.287 -5.789 -26.475 1.00 96.12 189 VAL A C 1
ATOM 1492 O O . VAL A 1 189 ? 14.283 -6.082 -27.132 1.00 96.12 189 VAL A O 1
ATOM 1495 N N . TYR A 1 190 ? 12.134 -5.413 -27.017 1.00 95.44 190 TYR A N 1
ATOM 1496 C CA . TYR A 1 190 ? 11.895 -5.215 -28.445 1.00 95.44 190 TYR A CA 1
ATOM 1497 C C . TYR A 1 190 ? 11.257 -3.838 -28.643 1.00 95.44 190 TYR A C 1
ATOM 1499 O O . TYR A 1 190 ? 10.713 -3.271 -27.692 1.00 95.44 190 TYR A O 1
ATOM 1507 N N . VAL A 1 191 ? 11.347 -3.305 -29.858 1.00 95.62 191 VAL A N 1
ATOM 1508 C CA . VAL A 1 191 ? 10.852 -1.973 -30.243 1.00 95.62 191 VAL A CA 1
ATOM 1509 C C . VAL A 1 191 ? 9.868 -2.090 -31.404 1.00 95.62 191 VAL A C 1
ATOM 1511 O O . VAL A 1 191 ? 9.781 -3.134 -32.043 1.00 95.62 191 VAL A O 1
ATOM 1514 N N . SER A 1 192 ? 9.104 -1.037 -31.672 1.00 95.69 192 SER A N 1
ATOM 1515 C CA . SER A 1 192 ? 7.947 -1.095 -32.576 1.00 95.69 192 SER A CA 1
ATOM 1516 C C . SER A 1 192 ? 8.281 -1.323 -34.048 1.00 95.69 192 SER A C 1
ATOM 1518 O O . SER A 1 192 ? 7.439 -1.809 -34.801 1.00 95.69 192 SER A O 1
ATOM 1520 N N . ASP A 1 193 ? 9.493 -0.974 -34.470 1.00 92.94 193 ASP A N 1
ATOM 1521 C CA . ASP A 1 193 ? 9.945 -1.003 -35.861 1.00 92.94 193 ASP A CA 1
ATOM 1522 C C . ASP A 1 193 ? 11.166 -1.913 -36.090 1.00 92.94 193 ASP A C 1
ATOM 1524 O O . ASP A 1 193 ? 11.773 -1.857 -37.165 1.00 92.94 193 ASP A O 1
ATOM 1528 N N . SER A 1 194 ? 11.519 -2.769 -35.122 1.00 88.00 194 SER A N 1
ATOM 1529 C CA . SER A 1 194 ? 12.588 -3.764 -35.265 1.00 88.00 194 SER A CA 1
ATOM 1530 C C . SER A 1 194 ? 12.298 -5.066 -34.517 1.00 88.00 194 SER A C 1
ATOM 1532 O O . SER A 1 194 ? 11.877 -5.051 -33.363 1.00 88.00 194 SER A O 1
ATOM 1534 N N . ASP A 1 195 ? 12.618 -6.188 -35.164 1.00 87.56 195 ASP A N 1
ATOM 1535 C CA . ASP A 1 195 ? 12.546 -7.536 -34.586 1.00 87.56 195 ASP A CA 1
ATOM 1536 C C . ASP A 1 195 ? 13.817 -7.910 -33.799 1.00 87.56 195 ASP A C 1
ATOM 1538 O O . ASP A 1 195 ? 13.895 -8.981 -33.191 1.00 87.56 195 ASP A O 1
ATOM 1542 N N . ASP A 1 196 ? 14.828 -7.036 -33.809 1.00 87.00 196 ASP A N 1
ATOM 1543 C CA . ASP A 1 196 ? 16.091 -7.272 -33.120 1.00 87.00 196 ASP A CA 1
ATOM 1544 C C . ASP A 1 196 ? 15.902 -7.223 -31.599 1.00 87.00 196 ASP A C 1
ATOM 1546 O O . ASP A 1 196 ? 15.337 -6.280 -31.040 1.00 87.00 196 ASP A O 1
ATOM 1550 N N . ALA A 1 197 ? 16.421 -8.242 -30.914 1.00 91.31 197 ALA A N 1
ATOM 1551 C CA . ALA A 1 197 ? 16.446 -8.284 -29.460 1.00 91.31 197 ALA A CA 1
ATOM 1552 C C . ALA A 1 197 ? 17.475 -7.282 -28.916 1.00 91.31 197 ALA A C 1
ATOM 1554 O O . ALA A 1 197 ? 18.668 -7.384 -29.207 1.00 91.31 197 ALA A O 1
ATOM 1555 N N . LEU A 1 198 ? 17.019 -6.346 -28.085 1.00 91.62 198 LEU A N 1
ATOM 1556 C CA . LEU A 1 198 ? 17.850 -5.307 -27.480 1.00 91.62 198 LEU A CA 1
ATOM 1557 C C . LEU A 1 198 ? 18.084 -5.599 -25.996 1.00 91.62 198 LEU A C 1
ATOM 1559 O O . LEU A 1 198 ? 17.194 -6.082 -25.288 1.00 91.62 198 LEU A O 1
ATOM 1563 N N . ASP A 1 199 ? 19.285 -5.289 -25.511 1.00 92.88 199 ASP A N 1
ATOM 1564 C CA . ASP A 1 199 ? 19.614 -5.371 -24.093 1.00 92.88 199 ASP A CA 1
ATOM 1565 C C . ASP A 1 199 ? 19.248 -4.064 -23.380 1.00 92.88 199 ASP A C 1
ATOM 1567 O O . ASP A 1 199 ? 19.600 -2.967 -23.816 1.00 92.88 199 ASP A O 1
ATOM 1571 N N . LEU A 1 200 ? 18.549 -4.180 -22.254 1.00 95.56 200 LEU A N 1
ATOM 1572 C CA . LEU A 1 200 ? 18.220 -3.049 -21.401 1.00 95.56 200 LEU A CA 1
ATOM 1573 C C . LEU A 1 200 ? 18.636 -3.352 -19.966 1.00 95.56 200 LEU A C 1
ATOM 1575 O O . LEU A 1 200 ? 18.087 -4.234 -19.306 1.00 95.56 200 LEU A O 1
ATOM 1579 N N . GLN A 1 201 ? 19.587 -2.578 -19.461 1.00 96.12 201 GLN A N 1
ATOM 1580 C CA . GLN A 1 201 ? 19.872 -2.493 -18.041 1.00 96.12 201 GLN A CA 1
ATOM 1581 C C . GLN A 1 201 ? 18.873 -1.530 -17.397 1.00 96.12 201 GLN A C 1
ATOM 1583 O O . GLN A 1 201 ? 18.845 -0.334 -17.695 1.00 96.12 201 GLN A O 1
ATOM 1588 N N . LEU A 1 202 ? 18.064 -2.077 -16.497 1.00 95.44 202 LEU A N 1
ATOM 1589 C CA . LEU A 1 202 ? 17.018 -1.384 -15.765 1.00 95.44 202 LEU A CA 1
ATOM 1590 C C . LEU A 1 202 ? 17.408 -1.247 -14.295 1.00 95.44 202 LEU A C 1
ATOM 1592 O O . LEU A 1 202 ? 17.761 -2.230 -13.636 1.00 95.44 202 LEU A O 1
ATOM 1596 N N . GLN A 1 203 ? 17.245 -0.041 -13.764 1.00 97.12 203 GLN A N 1
ATOM 1597 C CA . GLN A 1 203 ? 17.236 0.205 -12.330 1.00 97.12 203 GLN A CA 1
ATOM 1598 C C . GLN A 1 203 ? 16.149 1.231 -12.001 1.00 97.12 203 GLN A C 1
ATOM 1600 O O . GLN A 1 203 ? 16.105 2.305 -12.597 1.00 97.12 203 GLN A O 1
ATOM 1605 N N . THR A 1 204 ? 15.258 0.915 -11.068 1.00 97.19 204 THR A N 1
ATOM 1606 C CA . THR A 1 204 ? 14.160 1.809 -10.685 1.00 97.19 204 THR A CA 1
ATOM 1607 C C . THR A 1 204 ? 13.802 1.651 -9.216 1.00 97.19 204 THR A C 1
ATOM 1609 O O . THR A 1 204 ? 14.045 0.609 -8.607 1.00 97.19 204 THR A O 1
ATOM 1612 N N . GLU A 1 205 ? 13.225 2.696 -8.643 1.00 97.38 205 GLU A N 1
ATOM 1613 C CA . GLU A 1 205 ? 12.601 2.656 -7.329 1.00 97.38 205 GLU A CA 1
ATOM 1614 C C . GLU A 1 205 ? 11.148 3.084 -7.448 1.00 97.38 205 GLU A C 1
ATOM 1616 O O . GLU A 1 205 ? 10.842 4.103 -8.069 1.00 97.38 205 GLU A O 1
ATOM 1621 N N . LEU A 1 206 ? 10.261 2.300 -6.841 1.00 97.19 206 LEU A N 1
ATOM 1622 C CA . LEU A 1 206 ? 8.838 2.580 -6.761 1.00 97.19 206 LEU A CA 1
ATOM 1623 C C . LEU A 1 206 ? 8.521 3.102 -5.362 1.00 97.19 206 LEU A C 1
ATOM 1625 O O . LEU A 1 206 ? 8.600 2.372 -4.370 1.00 97.19 206 LEU A O 1
ATOM 1629 N N . ILE A 1 207 ? 8.153 4.372 -5.284 1.00 96.69 207 ILE A N 1
ATOM 1630 C CA . ILE A 1 207 ? 7.802 5.044 -4.035 1.00 96.69 207 ILE A CA 1
ATOM 1631 C C . ILE A 1 207 ? 6.298 4.957 -3.784 1.00 96.69 207 ILE A C 1
ATOM 1633 O O . ILE A 1 207 ? 5.505 4.657 -4.679 1.00 96.69 207 ILE A O 1
ATOM 1637 N N . VAL A 1 208 ? 5.907 5.167 -2.530 1.00 95.00 208 VAL A N 1
ATOM 1638 C CA . VAL A 1 208 ? 4.498 5.209 -2.132 1.00 95.00 208 VAL A CA 1
ATOM 1639 C C . VAL A 1 208 ? 3.871 6.485 -2.680 1.00 95.00 208 VAL A C 1
ATOM 1641 O O . VAL A 1 208 ? 4.374 7.577 -2.428 1.00 95.00 208 VAL A O 1
ATOM 1644 N N . ASP A 1 209 ? 2.775 6.334 -3.417 1.00 93.94 209 ASP A N 1
ATOM 1645 C CA . ASP A 1 209 ? 1.935 7.446 -3.867 1.00 93.94 209 ASP A CA 1
ATOM 1646 C C . ASP A 1 209 ? 0.658 7.532 -3.024 1.00 93.94 209 ASP A C 1
ATOM 1648 O O . ASP A 1 209 ? 0.306 8.582 -2.497 1.00 93.94 209 ASP A O 1
ATOM 1652 N N . ASN A 1 210 ? 0.008 6.384 -2.812 1.00 92.00 210 ASN A N 1
ATOM 1653 C CA . ASN A 1 210 ? -1.191 6.266 -1.995 1.00 92.00 210 ASN A CA 1
ATOM 1654 C C . ASN A 1 210 ? -1.010 5.133 -0.966 1.00 92.00 210 ASN A C 1
ATOM 1656 O O . ASN A 1 210 ? -1.055 3.959 -1.351 1.00 92.00 210 ASN A O 1
ATOM 1660 N N . PRO A 1 211 ? -0.833 5.456 0.333 1.00 91.12 211 PRO A N 1
ATOM 1661 C CA . PRO A 1 211 ? -0.630 4.464 1.389 1.00 91.12 211 PRO A CA 1
ATOM 1662 C C . PRO A 1 211 ? -1.764 3.446 1.511 1.00 91.12 211 PRO A C 1
ATOM 1664 O O . PRO A 1 211 ? -1.502 2.264 1.706 1.00 91.12 211 PRO A O 1
ATOM 1667 N N . VAL A 1 212 ? -3.017 3.874 1.342 1.00 91.12 212 VAL A N 1
ATOM 1668 C CA . VAL A 1 212 ? -4.191 2.997 1.465 1.00 91.12 212 VAL A CA 1
ATOM 1669 C C . VAL A 1 212 ? -4.181 1.944 0.367 1.00 91.12 212 VAL A C 1
ATOM 1671 O O . VAL A 1 212 ? -4.275 0.750 0.648 1.00 91.12 212 VAL A O 1
ATOM 1674 N N . LYS A 1 213 ? -3.991 2.371 -0.888 1.00 90.38 213 LYS A N 1
ATOM 1675 C CA . LYS A 1 213 ? -3.869 1.443 -2.016 1.00 90.38 213 LYS A CA 1
ATOM 1676 C C . LYS A 1 213 ? -2.648 0.541 -1.855 1.00 90.38 213 LYS A C 1
ATOM 1678 O O . LYS A 1 213 ? -2.782 -0.665 -2.054 1.00 90.38 213 LYS A O 1
ATOM 1683 N N . ALA A 1 214 ? -1.503 1.091 -1.447 1.00 89.62 214 ALA A N 1
ATOM 1684 C CA . ALA A 1 214 ? -0.281 0.321 -1.237 1.00 89.62 214 ALA A CA 1
ATOM 1685 C C . ALA A 1 214 ? -0.487 -0.793 -0.202 1.00 89.62 214 ALA A C 1
ATOM 1687 O O . ALA A 1 214 ? -0.198 -1.942 -0.514 1.00 89.62 214 ALA A O 1
ATOM 1688 N N . ILE A 1 215 ? -1.052 -0.476 0.969 1.00 90.06 215 ILE A N 1
ATOM 1689 C CA . ILE A 1 215 ? -1.333 -1.448 2.039 1.00 90.06 215 ILE A CA 1
ATOM 1690 C C . ILE A 1 215 ? -2.386 -2.455 1.600 1.00 90.06 215 ILE A C 1
ATOM 1692 O O . ILE A 1 215 ? -2.219 -3.646 1.834 1.00 90.06 215 ILE A O 1
ATOM 1696 N N . SER A 1 216 ? -3.440 -2.001 0.913 1.00 87.12 216 SER A N 1
ATOM 1697 C CA . SER A 1 216 ? -4.523 -2.895 0.494 1.00 87.12 216 SER A CA 1
ATOM 1698 C C . SER A 1 216 ? -4.082 -4.002 -0.472 1.00 87.12 216 SER A C 1
ATOM 1700 O O . SER A 1 216 ? -4.744 -5.033 -0.558 1.00 87.12 216 SER A O 1
ATOM 1702 N N . ASN A 1 217 ? -2.962 -3.787 -1.174 1.00 85.38 217 ASN A N 1
ATOM 1703 C CA . ASN A 1 217 ? -2.342 -4.735 -2.098 1.00 85.38 217 ASN A CA 1
ATOM 1704 C C . ASN A 1 217 ? -1.145 -5.497 -1.472 1.00 85.38 217 ASN A C 1
ATOM 1706 O O . ASN A 1 217 ? -0.442 -6.197 -2.200 1.00 85.38 217 ASN A O 1
ATOM 1710 N N . LEU A 1 218 ? -0.862 -5.354 -0.167 1.00 83.56 218 LEU A N 1
ATOM 1711 C CA . LEU A 1 218 ? 0.189 -6.116 0.526 1.00 83.56 218 LEU A CA 1
ATOM 1712 C C . LEU A 1 218 ? -0.310 -7.536 0.832 1.00 83.56 218 LEU A C 1
ATOM 1714 O O . LEU A 1 218 ? -0.789 -7.822 1.929 1.00 83.56 218 LEU A O 1
ATOM 1718 N N . ASP A 1 219 ? -0.191 -8.438 -0.137 1.00 79.25 219 ASP A N 1
ATOM 1719 C CA . ASP A 1 219 ? -0.474 -9.866 0.022 1.00 79.25 219 ASP A CA 1
ATOM 1720 C C . ASP A 1 219 ? 0.807 -10.721 0.044 1.00 79.25 219 ASP A C 1
ATOM 1722 O O . ASP A 1 219 ? 1.934 -10.233 -0.061 1.00 79.25 219 ASP A O 1
ATOM 1726 N N . SER A 1 220 ? 0.670 -12.037 0.203 1.00 74.62 220 SER A N 1
ATOM 1727 C CA . SER A 1 220 ? 1.810 -12.937 0.030 1.00 74.62 220 SER A CA 1
ATOM 1728 C C . SER A 1 220 ? 2.249 -12.963 -1.437 1.00 74.62 220 SER A C 1
ATOM 1730 O O . SER A 1 220 ? 1.553 -13.516 -2.283 1.00 74.62 220 SER A O 1
ATOM 1732 N N . GLY A 1 221 ? 3.440 -12.437 -1.727 1.00 83.31 221 GLY A N 1
ATOM 1733 C CA . GLY A 1 221 ? 3.996 -12.423 -3.084 1.00 83.31 221 GLY A CA 1
ATOM 1734 C C . GLY A 1 221 ? 3.797 -11.109 -3.840 1.00 83.31 221 GLY A C 1
ATOM 1735 O O . GLY A 1 221 ? 4.313 -10.994 -4.954 1.00 83.31 221 GLY A O 1
ATOM 1736 N N . TRP A 1 222 ? 3.167 -10.100 -3.226 1.00 87.06 222 TRP A N 1
ATOM 1737 C CA . TRP A 1 222 ? 2.949 -8.773 -3.814 1.00 87.06 222 TRP A CA 1
ATOM 1738 C C . TRP A 1 222 ? 4.199 -8.194 -4.481 1.00 87.06 222 TRP A C 1
ATOM 1740 O O . TRP A 1 222 ? 4.126 -7.652 -5.580 1.00 87.06 222 TRP A O 1
ATOM 1750 N N . LEU A 1 223 ? 5.367 -8.348 -3.845 1.00 89.00 223 LEU A N 1
ATOM 1751 C CA . LEU A 1 223 ? 6.635 -7.830 -4.349 1.00 89.00 223 LEU A CA 1
ATOM 1752 C C . LEU A 1 223 ? 7.020 -8.490 -5.678 1.00 89.00 223 LEU A C 1
ATOM 1754 O O . LEU A 1 223 ? 7.441 -7.809 -6.609 1.00 89.00 223 LEU A O 1
ATOM 1758 N N . ILE A 1 224 ? 6.844 -9.809 -5.783 1.00 90.69 224 ILE A N 1
ATOM 1759 C CA . ILE A 1 224 ? 7.134 -10.572 -7.002 1.00 90.69 224 ILE A CA 1
ATOM 1760 C C . ILE A 1 224 ? 6.182 -10.125 -8.113 1.00 90.69 224 ILE A C 1
ATOM 1762 O O . ILE A 1 224 ? 6.630 -9.832 -9.223 1.00 90.69 224 ILE A O 1
ATOM 1766 N N . SER A 1 225 ? 4.890 -10.013 -7.800 1.00 91.31 225 SER A N 1
ATOM 1767 C CA . SER A 1 225 ? 3.857 -9.557 -8.733 1.00 91.31 225 SER A CA 1
ATOM 1768 C C . SER A 1 225 ? 4.103 -8.126 -9.214 1.00 91.31 225 SER A C 1
ATOM 1770 O O . SER A 1 225 ? 4.000 -7.858 -10.408 1.00 91.31 225 SER A O 1
ATOM 1772 N N . LEU A 1 226 ? 4.494 -7.216 -8.316 1.00 92.81 226 LEU A N 1
ATOM 1773 C CA . LEU A 1 226 ? 4.800 -5.824 -8.640 1.00 92.81 226 LEU A CA 1
ATOM 1774 C C . LEU A 1 226 ? 6.029 -5.720 -9.546 1.00 92.81 226 LEU A C 1
ATOM 1776 O O . LEU A 1 226 ? 5.973 -5.064 -10.580 1.00 92.81 226 LEU A O 1
ATOM 1780 N N . VAL A 1 227 ? 7.118 -6.414 -9.200 1.00 94.25 227 VAL A N 1
ATOM 1781 C CA . VAL A 1 227 ? 8.341 -6.445 -10.018 1.00 94.25 227 VAL A CA 1
ATOM 1782 C C . VAL A 1 227 ? 8.058 -7.021 -11.403 1.00 94.25 227 VAL A C 1
ATOM 1784 O O . VAL A 1 227 ? 8.556 -6.496 -12.402 1.00 94.25 227 VAL A O 1
ATOM 1787 N N . LYS A 1 228 ? 7.264 -8.095 -11.473 1.00 94.81 228 LYS A N 1
ATOM 1788 C CA . LYS A 1 228 ? 6.850 -8.714 -12.733 1.00 94.81 228 LYS A CA 1
ATOM 1789 C C . LYS A 1 228 ? 6.040 -7.735 -13.582 1.00 94.81 228 LYS A C 1
ATOM 1791 O O . LYS A 1 228 ? 6.441 -7.479 -14.714 1.00 94.81 228 LYS A O 1
ATOM 1796 N N . LEU A 1 229 ? 4.997 -7.130 -13.010 1.00 95.31 229 LEU A N 1
ATOM 1797 C CA . LEU A 1 229 ? 4.160 -6.128 -13.671 1.00 95.31 229 LEU A CA 1
ATOM 1798 C C . LEU A 1 229 ? 5.004 -4.977 -14.227 1.00 95.31 229 LEU A C 1
ATOM 1800 O O . LEU A 1 229 ? 4.901 -4.652 -15.404 1.00 95.31 229 LEU A O 1
ATOM 1804 N N . THR A 1 230 ? 5.897 -4.394 -13.420 1.00 96.31 230 THR A N 1
ATOM 1805 C CA . THR A 1 230 ? 6.760 -3.291 -13.869 1.00 96.31 230 THR A CA 1
ATOM 1806 C C . THR A 1 230 ? 7.633 -3.696 -15.057 1.00 96.31 230 THR A C 1
ATOM 1808 O O . THR A 1 230 ? 7.730 -2.951 -16.029 1.00 96.31 230 THR A O 1
ATOM 1811 N N . LYS A 1 231 ? 8.259 -4.880 -15.017 1.00 96.50 231 LYS A N 1
ATOM 1812 C CA . LYS A 1 231 ? 9.095 -5.366 -16.126 1.00 96.50 231 LYS A CA 1
ATOM 1813 C C . LYS A 1 231 ? 8.276 -5.653 -17.387 1.00 96.50 231 LYS A C 1
ATOM 1815 O O . LYS A 1 231 ? 8.754 -5.374 -18.485 1.00 96.50 231 LYS A O 1
ATOM 1820 N N . GLU A 1 232 ? 7.082 -6.221 -17.244 1.00 97.19 232 GLU A N 1
ATOM 1821 C CA . GLU A 1 232 ? 6.180 -6.517 -18.362 1.00 97.19 232 GLU A CA 1
ATOM 1822 C C . GLU A 1 232 ? 5.678 -5.236 -19.033 1.00 97.19 232 GLU A C 1
ATOM 1824 O O . GLU A 1 232 ? 5.748 -5.122 -20.255 1.00 97.19 232 GLU A O 1
ATOM 1829 N N . GLU A 1 233 ? 5.288 -4.231 -18.251 1.00 97.75 233 GLU A N 1
ATOM 1830 C CA . GLU A 1 233 ? 4.827 -2.946 -18.781 1.00 97.75 233 GLU A CA 1
ATOM 1831 C C . GLU A 1 233 ? 5.939 -2.146 -19.464 1.00 97.75 233 GLU A C 1
ATOM 1833 O O . GLU A 1 233 ? 5.695 -1.516 -20.490 1.00 97.75 233 GLU A O 1
ATOM 1838 N N . ILE A 1 234 ? 7.182 -2.218 -18.971 1.00 97.25 234 ILE A N 1
ATOM 1839 C CA . ILE A 1 234 ? 8.337 -1.629 -19.671 1.00 97.25 234 ILE A CA 1
ATOM 1840 C C . ILE A 1 234 ? 8.529 -2.290 -21.039 1.00 97.25 234 ILE A C 1
ATOM 1842 O O . ILE A 1 234 ? 8.666 -1.593 -22.044 1.00 97.25 234 ILE A O 1
ATOM 1846 N N . LYS A 1 235 ? 8.522 -3.629 -21.095 1.00 97.56 235 LYS A N 1
ATOM 1847 C CA . LYS A 1 235 ? 8.664 -4.373 -22.357 1.00 97.56 235 LYS A CA 1
ATOM 1848 C C . LYS A 1 235 ? 7.562 -4.007 -23.343 1.00 97.56 235 LYS A C 1
ATOM 1850 O O . LYS A 1 235 ? 7.850 -3.750 -24.508 1.00 97.56 235 LYS A O 1
ATOM 1855 N N . LYS A 1 236 ? 6.321 -3.961 -22.862 1.00 97.75 236 LYS A N 1
ATOM 1856 C CA . LYS A 1 236 ? 5.149 -3.614 -23.662 1.00 97.75 236 LYS A CA 1
ATOM 1857 C C . LYS A 1 236 ? 5.240 -2.192 -24.213 1.00 97.75 236 LYS A C 1
ATOM 1859 O O . LYS A 1 236 ? 5.057 -1.993 -25.407 1.00 97.75 236 LYS A O 1
ATOM 1864 N N . TYR A 1 237 ? 5.577 -1.216 -23.372 1.00 98.06 237 TYR A N 1
ATOM 1865 C CA . TYR A 1 237 ? 5.717 0.171 -23.805 1.00 98.06 237 TYR A CA 1
ATOM 1866 C C . TYR A 1 237 ? 6.796 0.330 -24.881 1.00 98.06 237 TYR A C 1
ATOM 1868 O O . TYR A 1 237 ? 6.573 1.010 -25.880 1.00 98.06 237 TYR A O 1
ATOM 1876 N N . LEU A 1 238 ? 7.961 -0.303 -24.706 1.00 97.44 238 LEU A N 1
ATOM 1877 C CA . LEU A 1 238 ? 9.032 -0.232 -25.700 1.00 97.44 238 LEU A CA 1
ATOM 1878 C C . LEU A 1 238 ? 8.594 -0.846 -27.034 1.00 97.44 238 LEU A C 1
ATOM 1880 O O . LEU A 1 238 ? 8.745 -0.201 -28.069 1.00 97.44 238 LEU A O 1
ATOM 1884 N N . LEU A 1 239 ? 7.957 -2.017 -26.990 1.00 97.50 239 LEU A N 1
ATOM 1885 C CA . LEU A 1 239 ? 7.448 -2.703 -28.174 1.00 97.50 239 LEU A CA 1
ATOM 1886 C C . LEU A 1 239 ? 6.374 -1.891 -28.911 1.00 97.50 239 LEU A C 1
ATOM 1888 O O . LEU A 1 239 ? 6.330 -1.895 -30.132 1.00 97.50 239 LEU A O 1
ATOM 1892 N N . GLU A 1 240 ? 5.491 -1.199 -28.195 1.00 97.00 240 GLU A N 1
ATOM 1893 C CA . GLU A 1 240 ? 4.343 -0.524 -28.813 1.00 97.00 240 GLU A CA 1
ATOM 1894 C C . GLU A 1 240 ? 4.604 0.949 -29.161 1.00 97.00 240 GLU A C 1
ATOM 1896 O O . GLU A 1 240 ? 3.950 1.496 -30.052 1.00 97.00 240 GLU A O 1
ATOM 1901 N N . LYS A 1 241 ? 5.498 1.629 -28.431 1.00 96.88 241 LYS A N 1
ATOM 1902 C CA . LYS A 1 241 ? 5.612 3.102 -28.436 1.00 96.88 241 LYS A CA 1
ATOM 1903 C C . LYS A 1 241 ? 7.007 3.638 -28.718 1.00 96.88 241 LYS A C 1
ATOM 1905 O O . LYS A 1 241 ? 7.148 4.852 -28.830 1.00 96.88 241 LYS A O 1
ATOM 1910 N N . THR A 1 242 ? 8.018 2.782 -28.813 1.00 96.25 242 THR A N 1
ATOM 1911 C CA . THR A 1 242 ? 9.408 3.216 -28.992 1.00 96.25 242 THR A CA 1
ATOM 1912 C C . THR A 1 242 ? 9.959 2.662 -30.290 1.00 96.25 242 THR A C 1
ATOM 1914 O O . THR A 1 242 ? 9.880 1.461 -30.509 1.00 96.25 242 THR A O 1
ATOM 1917 N N . THR A 1 243 ? 10.524 3.521 -31.136 1.00 94.06 243 THR A N 1
ATOM 1918 C CA . THR A 1 243 ? 11.266 3.090 -32.331 1.00 94.06 243 THR A CA 1
ATOM 1919 C C . THR A 1 243 ? 12.722 2.777 -31.997 1.00 94.06 243 THR A C 1
ATOM 1921 O O . THR A 1 243 ? 13.254 3.230 -30.980 1.00 94.06 243 THR A O 1
ATOM 1924 N N . ILE A 1 244 ? 13.420 2.064 -32.879 1.00 91.00 244 ILE A N 1
ATOM 1925 C CA . ILE A 1 244 ? 14.848 1.777 -32.733 1.00 91.00 244 ILE A CA 1
ATOM 1926 C C . ILE A 1 244 ? 15.672 3.067 -32.673 1.00 91.00 244 ILE A C 1
ATOM 1928 O O . ILE A 1 244 ? 16.576 3.185 -31.853 1.00 91.00 244 ILE A O 1
ATOM 1932 N N . SER A 1 245 ? 15.316 4.087 -33.460 1.00 89.12 245 SER A N 1
ATOM 1933 C CA . SER A 1 245 ? 15.989 5.391 -33.413 1.00 89.12 245 SER A CA 1
ATOM 1934 C C . SER A 1 245 ? 15.844 6.046 -32.036 1.00 89.12 245 SER A C 1
ATOM 1936 O O . SER A 1 245 ? 16.833 6.483 -31.446 1.00 89.12 245 SER A O 1
ATOM 1938 N N . GLN A 1 246 ? 14.629 6.058 -31.480 1.00 92.25 246 GLN A N 1
ATOM 1939 C CA . GLN A 1 246 ? 14.382 6.586 -30.136 1.00 92.25 246 GLN A CA 1
ATOM 1940 C C . GLN A 1 246 ? 15.107 5.768 -29.065 1.00 92.25 246 GLN A C 1
ATOM 1942 O O . GLN A 1 246 ? 15.645 6.337 -28.118 1.00 92.25 246 GLN A O 1
ATOM 1947 N N . PHE A 1 247 ? 15.183 4.447 -29.224 1.00 92.69 247 PHE A N 1
ATOM 1948 C CA . PHE A 1 247 ? 15.936 3.596 -28.312 1.00 92.69 247 PHE A CA 1
ATOM 1949 C C . PHE A 1 247 ? 17.432 3.930 -28.319 1.00 92.69 247 PHE A C 1
ATOM 1951 O O . PHE A 1 247 ? 18.036 4.020 -27.261 1.00 92.69 247 PHE A O 1
ATOM 1958 N N . TYR A 1 248 ? 18.055 4.168 -29.471 1.00 88.06 248 TYR A N 1
ATOM 1959 C CA . TYR A 1 248 ? 19.487 4.491 -29.509 1.00 88.06 248 TYR A CA 1
ATOM 1960 C C . TYR A 1 248 ? 19.793 5.924 -29.072 1.00 88.06 248 TYR A C 1
ATOM 1962 O O . TYR A 1 248 ? 20.828 6.184 -28.454 1.00 88.06 248 TYR A O 1
ATOM 1970 N N . TYR A 1 249 ? 18.907 6.868 -29.387 1.00 87.12 249 TYR A N 1
ATOM 1971 C CA . TYR A 1 249 ? 19.203 8.289 -29.238 1.00 87.12 249 TYR A CA 1
ATOM 1972 C C . TYR A 1 249 ? 18.521 8.966 -28.059 1.00 87.12 249 TYR A C 1
ATOM 1974 O O . TYR A 1 249 ? 19.080 9.920 -27.521 1.00 87.12 249 TYR A O 1
ATOM 1982 N N . GLU A 1 250 ? 17.365 8.477 -27.633 1.00 91.69 250 GLU A N 1
ATOM 1983 C CA . GLU A 1 250 ? 16.472 9.163 -26.696 1.00 91.69 250 GLU A CA 1
ATOM 1984 C C . GLU A 1 250 ? 16.097 8.284 -25.492 1.00 91.69 250 GLU A C 1
ATOM 1986 O O . GLU A 1 250 ? 15.203 8.641 -24.718 1.00 91.69 250 GLU A O 1
ATOM 1991 N N . LEU A 1 251 ? 16.792 7.151 -25.291 1.00 93.12 251 LEU A N 1
ATOM 1992 C CA . LEU A 1 251 ? 16.513 6.200 -24.206 1.00 93.12 251 LEU A CA 1
ATOM 1993 C C . LEU A 1 251 ? 16.451 6.873 -22.839 1.00 93.12 251 LEU A C 1
ATOM 1995 O O . LEU A 1 251 ? 15.581 6.572 -22.028 1.00 93.12 251 LEU A O 1
ATOM 1999 N N . LYS A 1 252 ? 17.397 7.780 -22.587 1.00 91.81 252 LYS A N 1
ATOM 2000 C CA . LYS A 1 252 ? 17.567 8.442 -21.292 1.00 91.81 252 LYS A CA 1
ATOM 2001 C C . LYS A 1 252 ? 16.636 9.632 -21.094 1.00 91.81 252 LYS A C 1
ATOM 2003 O O . LYS A 1 252 ? 16.530 10.079 -19.957 1.00 91.81 252 LYS A O 1
ATOM 2008 N N . ASP A 1 253 ? 15.940 10.079 -22.139 1.00 91.88 253 ASP A N 1
ATOM 2009 C CA . ASP A 1 253 ? 15.162 11.319 -22.147 1.00 91.88 253 ASP A CA 1
ATOM 2010 C C . ASP A 1 253 ? 13.705 11.049 -22.539 1.00 91.88 253 ASP A C 1
ATOM 2012 O O . ASP A 1 253 ? 12.903 10.703 -21.670 1.00 91.88 253 ASP A O 1
ATOM 2016 N N . THR A 1 254 ? 13.349 11.167 -23.823 1.00 94.38 254 THR A N 1
ATOM 2017 C CA . THR A 1 254 ? 11.972 11.009 -24.319 1.00 94.38 254 THR A CA 1
ATOM 2018 C C . THR A 1 254 ? 11.381 9.657 -23.927 1.00 94.38 254 THR A C 1
ATOM 2020 O O . THR A 1 254 ? 10.289 9.597 -23.358 1.00 94.38 254 THR A O 1
ATOM 2023 N N . VAL A 1 255 ? 12.123 8.571 -24.170 1.00 96.12 255 VAL A N 1
ATOM 2024 C CA . VAL A 1 255 ? 11.667 7.203 -23.881 1.00 96.12 255 VAL A CA 1
ATOM 2025 C C . VAL A 1 255 ? 11.512 6.999 -22.377 1.00 96.12 255 VAL A C 1
ATOM 2027 O O . VAL A 1 255 ? 10.471 6.519 -21.932 1.00 96.12 255 VAL A O 1
ATOM 2030 N N . ARG A 1 256 ? 12.501 7.426 -21.579 1.00 96.94 256 ARG A N 1
ATOM 2031 C CA . ARG A 1 256 ? 12.439 7.378 -20.110 1.00 96.94 256 ARG A CA 1
ATOM 2032 C C . ARG A 1 256 ? 11.223 8.131 -19.574 1.00 96.94 256 ARG A C 1
ATOM 2034 O O . ARG A 1 256 ? 10.502 7.597 -18.740 1.00 96.94 256 ARG A O 1
ATOM 2041 N N . ASN A 1 257 ? 10.991 9.361 -20.027 1.00 96.81 257 ASN A N 1
ATOM 2042 C CA . ASN A 1 257 ? 9.901 10.203 -19.530 1.00 96.81 257 ASN A CA 1
ATOM 2043 C C . ASN A 1 257 ? 8.524 9.628 -19.893 1.00 96.81 257 ASN A C 1
ATOM 2045 O O . ASN A 1 257 ? 7.616 9.616 -19.057 1.00 96.81 257 ASN A O 1
ATOM 2049 N N . GLY A 1 258 ? 8.386 9.102 -21.112 1.00 97.19 258 GLY A N 1
ATOM 2050 C CA . GLY A 1 258 ? 7.181 8.396 -21.537 1.00 97.19 258 GLY A CA 1
ATOM 2051 C C . GLY A 1 258 ? 6.937 7.114 -20.733 1.00 97.19 258 GLY A C 1
ATOM 2052 O O . GLY A 1 258 ? 5.824 6.897 -20.257 1.00 97.19 258 GLY A O 1
ATOM 2053 N N . LEU A 1 259 ? 7.988 6.325 -20.478 1.00 97.25 259 LEU A N 1
ATOM 2054 C CA . LEU A 1 259 ? 7.931 5.145 -19.609 1.00 97.25 259 LEU A CA 1
ATOM 2055 C C . LEU A 1 259 ? 7.510 5.489 -18.180 1.00 97.25 259 LEU A C 1
ATOM 2057 O O . LEU A 1 259 ? 6.673 4.790 -17.622 1.00 97.25 259 LEU A O 1
ATOM 2061 N N . VAL A 1 260 ? 8.057 6.555 -17.590 1.00 97.81 260 VAL A N 1
ATOM 2062 C CA . VAL A 1 260 ? 7.662 7.009 -16.245 1.00 97.81 260 VAL A CA 1
ATOM 2063 C C . VAL A 1 260 ? 6.170 7.328 -16.211 1.00 97.81 260 VAL A C 1
ATOM 2065 O O . VAL A 1 260 ? 5.466 6.832 -15.340 1.00 97.81 260 VAL A O 1
ATOM 2068 N N . SER A 1 261 ? 5.668 8.076 -17.196 1.00 97.38 261 SER A N 1
ATOM 2069 C CA . SER A 1 261 ? 4.246 8.438 -17.265 1.00 97.38 261 SER A CA 1
ATOM 2070 C C . SER A 1 261 ? 3.338 7.214 -17.446 1.00 97.38 261 SER A C 1
ATOM 2072 O O . SER A 1 261 ? 2.287 7.118 -16.812 1.00 97.38 261 SER A O 1
ATOM 2074 N N . HIS A 1 262 ? 3.754 6.254 -18.279 1.00 97.62 262 HIS A N 1
ATOM 2075 C CA . HIS A 1 262 ? 3.053 4.981 -18.465 1.00 97.62 262 HIS A CA 1
ATOM 2076 C C . HIS A 1 262 ? 3.015 4.161 -17.170 1.00 97.62 262 HIS A C 1
ATOM 2078 O O . HIS A 1 262 ? 1.946 3.741 -16.724 1.00 97.62 262 HIS A O 1
ATOM 2084 N N . LEU A 1 263 ? 4.171 3.985 -16.527 1.00 97.50 263 LEU A N 1
ATOM 2085 C CA . LEU A 1 263 ? 4.294 3.236 -15.279 1.00 97.50 263 LEU A CA 1
ATOM 2086 C C . LEU A 1 263 ? 3.509 3.889 -14.142 1.00 97.50 263 LEU A C 1
ATOM 2088 O O . LEU A 1 263 ? 2.806 3.180 -13.433 1.00 97.50 263 LEU A O 1
ATOM 2092 N N . ASP A 1 264 ? 3.554 5.212 -13.992 1.00 97.50 264 ASP A N 1
ATOM 2093 C CA . ASP A 1 264 ? 2.773 5.929 -12.977 1.00 97.50 264 ASP A CA 1
ATOM 2094 C C . ASP A 1 264 ? 1.266 5.729 -13.168 1.00 97.50 264 ASP A C 1
ATOM 2096 O O . ASP A 1 264 ? 0.522 5.619 -12.193 1.00 97.50 264 ASP A O 1
ATOM 2100 N N . SER A 1 265 ? 0.797 5.630 -14.416 1.00 96.25 265 SER A N 1
ATOM 2101 C CA . SER A 1 265 ? -0.602 5.305 -14.699 1.00 96.25 265 SER A CA 1
ATOM 2102 C C . SER A 1 265 ? -0.958 3.881 -14.267 1.00 96.25 265 SER A C 1
ATOM 2104 O O . SER A 1 265 ? -1.988 3.685 -13.626 1.00 96.25 265 SER A O 1
ATOM 2106 N N . VAL A 1 266 ? -0.123 2.889 -14.592 1.00 95.06 266 VAL A N 1
ATOM 2107 C CA . VAL A 1 266 ? -0.394 1.475 -14.272 1.00 95.06 266 VAL A CA 1
ATOM 2108 C C . VAL A 1 266 ? -0.241 1.185 -12.773 1.00 95.06 266 VAL A C 1
ATOM 2110 O O . VAL A 1 266 ? -1.030 0.449 -12.181 1.00 95.06 266 VAL A O 1
ATOM 2113 N N . LEU A 1 267 ? 0.762 1.779 -12.129 1.00 95.25 267 LEU A N 1
ATOM 2114 C CA . LEU A 1 267 ? 1.088 1.553 -10.719 1.00 95.25 267 LEU A CA 1
ATOM 2115 C C . LEU A 1 267 ? 0.165 2.310 -9.755 1.00 95.25 267 LEU A C 1
ATOM 2117 O O . LEU A 1 267 ? 0.121 1.978 -8.565 1.00 95.25 267 LEU A O 1
ATOM 2121 N N . ARG A 1 268 ? -0.629 3.262 -10.260 1.00 93.38 268 ARG A N 1
ATOM 2122 C CA . ARG A 1 268 ? -1.599 4.038 -9.477 1.00 93.38 268 ARG A CA 1
ATOM 2123 C C . ARG A 1 268 ? -2.552 3.156 -8.677 1.00 93.38 268 ARG A C 1
ATOM 2125 O O . ARG A 1 268 ? -2.841 3.448 -7.517 1.00 93.38 268 ARG A O 1
ATOM 2132 N N . ASP A 1 269 ? -3.023 2.057 -9.259 1.00 88.19 269 ASP A N 1
ATOM 2133 C CA . ASP A 1 269 ? -3.941 1.133 -8.579 1.00 88.19 269 ASP A CA 1
ATOM 2134 C C . ASP A 1 269 ? -3.255 0.229 -7.557 1.00 88.19 269 ASP A C 1
ATOM 2136 O O . ASP A 1 269 ? -3.904 -0.315 -6.663 1.00 88.19 269 ASP A O 1
ATOM 2140 N N . LYS A 1 270 ? -1.925 0.160 -7.616 1.00 90.75 270 LYS A N 1
ATOM 2141 C CA . LYS A 1 270 ? -1.073 -0.445 -6.589 1.00 90.75 270 LYS A CA 1
ATOM 2142 C C . LYS A 1 270 ? -0.613 0.567 -5.536 1.00 90.75 270 LYS A C 1
ATOM 2144 O O . LYS A 1 270 ? 0.120 0.200 -4.625 1.00 90.75 270 LYS A O 1
ATOM 2149 N N . GLY A 1 271 ? -1.038 1.830 -5.639 1.00 92.94 271 GLY A N 1
ATOM 2150 C CA . GLY A 1 271 ? -0.664 2.905 -4.717 1.00 92.94 271 GLY A CA 1
ATOM 2151 C C . GLY A 1 271 ? 0.809 3.301 -4.791 1.00 92.94 271 GLY A C 1
ATOM 2152 O O . GLY A 1 271 ? 1.354 3.827 -3.818 1.00 92.94 271 GLY A O 1
ATOM 2153 N N . ARG A 1 272 ? 1.468 3.024 -5.920 1.00 95.69 272 ARG A N 1
ATOM 2154 C CA . ARG A 1 272 ? 2.890 3.292 -6.141 1.00 95.69 272 ARG A CA 1
ATOM 2155 C C . ARG A 1 272 ? 3.081 4.193 -7.354 1.00 95.69 272 ARG A C 1
ATOM 2157 O O . ARG A 1 272 ? 2.247 4.217 -8.253 1.00 95.69 272 ARG A O 1
ATOM 2164 N N . ARG A 1 273 ? 4.216 4.881 -7.384 1.00 97.12 273 ARG A N 1
ATOM 2165 C CA . ARG A 1 273 ? 4.702 5.634 -8.545 1.00 97.12 273 ARG A CA 1
ATOM 2166 C C . ARG A 1 273 ? 6.209 5.492 -8.678 1.00 97.12 273 ARG A C 1
ATOM 2168 O O . ARG A 1 273 ? 6.882 5.082 -7.729 1.00 97.12 273 ARG A O 1
ATOM 2175 N N . VAL A 1 274 ? 6.747 5.840 -9.832 1.00 97.69 274 VAL A N 1
ATOM 2176 C CA . VAL A 1 274 ? 8.182 5.824 -10.084 1.00 97.69 274 VAL A CA 1
ATOM 2177 C C . VAL A 1 274 ? 8.846 6.972 -9.316 1.00 97.69 274 VAL A C 1
ATOM 2179 O O . VAL A 1 274 ? 8.530 8.145 -9.503 1.00 97.69 274 VAL A O 1
ATOM 2182 N N . GLY A 1 275 ? 9.775 6.630 -8.424 1.00 96.81 275 GLY A N 1
ATOM 2183 C CA . GLY A 1 275 ? 10.658 7.586 -7.752 1.00 96.81 275 GLY A CA 1
ATOM 2184 C C . GLY A 1 275 ? 11.845 7.960 -8.635 1.00 96.81 275 GLY A C 1
ATOM 2185 O O . GLY A 1 275 ? 12.142 9.138 -8.817 1.00 96.81 275 GLY A O 1
ATOM 2186 N N . TYR A 1 276 ? 12.485 6.957 -9.243 1.00 96.38 276 TYR A N 1
ATOM 2187 C CA . TYR A 1 276 ? 13.471 7.155 -10.305 1.00 96.38 276 TYR A CA 1
ATOM 2188 C C . TYR A 1 276 ? 13.453 6.000 -11.306 1.00 96.38 276 TYR A C 1
ATOM 2190 O O . TYR A 1 276 ? 13.079 4.874 -10.971 1.00 96.38 276 TYR A O 1
ATOM 2198 N N . LEU A 1 277 ? 13.921 6.271 -12.525 1.00 97.31 277 LEU A N 1
ATOM 2199 C CA . LEU A 1 277 ? 14.111 5.280 -13.578 1.00 97.31 277 LEU A CA 1
ATOM 2200 C C . LEU A 1 277 ? 15.441 5.531 -14.290 1.00 97.31 277 LEU A C 1
ATOM 2202 O O . LEU A 1 277 ? 15.646 6.586 -14.887 1.00 97.31 277 LEU A O 1
ATOM 2206 N N . SER A 1 278 ? 16.333 4.549 -14.227 1.00 96.25 278 SER A N 1
ATOM 2207 C CA . SER A 1 278 ? 17.607 4.525 -14.935 1.00 96.25 278 SER A CA 1
ATOM 2208 C C . SER A 1 278 ? 17.577 3.429 -15.992 1.00 96.25 278 SER A C 1
ATOM 2210 O O . SER A 1 278 ? 17.252 2.274 -15.699 1.00 96.25 278 SER A O 1
ATOM 2212 N N . LEU A 1 279 ? 17.902 3.825 -17.221 1.00 95.31 279 LEU A N 1
ATOM 2213 C CA . LEU A 1 279 ? 17.899 2.989 -18.413 1.00 95.31 279 LEU A CA 1
ATOM 2214 C C . LEU A 1 279 ? 19.262 3.104 -19.095 1.00 95.31 279 LEU A C 1
ATOM 2216 O O . LEU A 1 279 ? 19.709 4.208 -19.417 1.00 95.31 279 LEU A O 1
ATOM 2220 N N . ASN A 1 280 ? 19.909 1.968 -19.336 1.00 92.06 280 ASN A N 1
ATOM 2221 C CA . ASN A 1 280 ? 21.139 1.875 -20.119 1.00 92.06 280 ASN A CA 1
ATOM 2222 C C . ASN A 1 280 ? 21.075 0.665 -21.060 1.00 92.06 280 ASN A C 1
ATOM 2224 O O . ASN A 1 280 ? 20.350 -0.287 -20.798 1.00 92.06 280 ASN A O 1
ATOM 2228 N N . SER A 1 281 ? 21.875 0.677 -22.123 1.00 89.12 281 SER A N 1
ATOM 2229 C CA . SER A 1 281 ? 22.102 -0.478 -23.001 1.00 89.12 281 SER A CA 1
ATOM 2230 C C . SER A 1 281 ? 23.596 -0.585 -23.279 1.00 89.12 281 SER A C 1
ATOM 2232 O O . SER A 1 281 ? 24.250 0.422 -23.576 1.00 89.12 281 SER A O 1
ATOM 2234 N N . LYS A 1 282 ? 24.145 -1.799 -23.183 1.00 82.56 282 LYS A N 1
ATOM 2235 C CA . LYS A 1 282 ? 25.553 -2.071 -23.492 1.00 82.56 282 LYS A CA 1
ATOM 2236 C C . LYS A 1 282 ? 25.843 -1.803 -24.962 1.00 82.56 282 LYS A C 1
ATOM 2238 O O . LYS A 1 282 ? 26.927 -1.308 -25.276 1.00 82.56 282 LYS A O 1
ATOM 2243 N N . ILE A 1 283 ? 24.890 -2.088 -25.852 1.00 74.19 283 ILE A N 1
ATOM 2244 C CA . ILE A 1 283 ? 25.047 -1.850 -27.290 1.00 74.19 283 ILE A CA 1
ATOM 2245 C C . ILE A 1 283 ? 25.236 -0.352 -27.561 1.00 74.19 283 ILE A C 1
ATOM 2247 O O . ILE A 1 283 ? 26.189 0.031 -28.236 1.00 74.19 283 ILE A O 1
ATOM 2251 N N . ILE A 1 284 ? 24.407 0.505 -26.955 1.00 74.19 284 ILE A N 1
ATOM 2252 C CA . ILE A 1 284 ? 24.526 1.967 -27.105 1.00 74.19 284 ILE A CA 1
ATOM 2253 C C . ILE A 1 284 ? 25.875 2.469 -26.572 1.00 74.19 284 ILE A C 1
ATOM 2255 O O . ILE A 1 284 ? 26.502 3.332 -27.181 1.00 74.19 284 ILE A O 1
ATOM 2259 N N . SER A 1 285 ? 26.337 1.938 -25.436 1.00 68.62 285 SER A N 1
ATOM 2260 C CA . SER A 1 285 ? 27.592 2.379 -24.816 1.00 68.62 285 SER A CA 1
ATOM 2261 C C . SER A 1 285 ? 28.849 1.927 -25.563 1.00 68.62 285 SER A C 1
ATOM 2263 O O . SER A 1 285 ? 29.846 2.641 -25.544 1.00 68.62 285 SER A O 1
ATOM 2265 N N . SER A 1 286 ? 28.827 0.750 -26.188 1.00 67.19 286 SER A N 1
ATOM 2266 C CA . SER A 1 286 ? 30.002 0.160 -26.846 1.00 67.19 286 SER A CA 1
ATOM 2267 C C . SER A 1 286 ? 30.132 0.524 -28.325 1.00 67.19 286 SER A C 1
ATOM 2269 O O . SER A 1 286 ? 31.234 0.491 -28.869 1.00 67.19 286 SER A O 1
ATOM 2271 N N . SER A 1 287 ? 29.036 0.864 -29.000 1.00 67.25 287 SER A N 1
ATOM 2272 C CA . SER A 1 287 ? 29.036 1.261 -30.412 1.00 67.25 287 SER A CA 1
ATOM 2273 C C . SER A 1 287 ? 27.960 2.322 -30.650 1.00 67.25 287 SER A C 1
ATOM 2275 O O . SER A 1 287 ? 26.892 2.013 -31.185 1.00 67.25 287 SER A O 1
ATOM 2277 N N . PRO A 1 288 ? 28.204 3.573 -30.214 1.00 69.75 288 PRO A N 1
ATOM 2278 C CA . PRO A 1 288 ? 27.232 4.641 -30.371 1.00 69.75 288 PRO A CA 1
ATOM 2279 C C . PRO A 1 288 ? 27.026 4.935 -31.857 1.00 69.75 288 PRO A C 1
ATOM 2281 O O . PRO A 1 288 ? 27.979 5.183 -32.595 1.00 69.75 288 PRO A O 1
ATOM 2284 N N . VAL A 1 289 ? 25.769 4.921 -32.301 1.00 76.00 289 VAL A N 1
ATOM 2285 C CA . VAL A 1 289 ? 25.436 5.360 -33.658 1.00 76.00 289 VAL A CA 1
ATOM 2286 C C . VAL A 1 289 ? 25.634 6.885 -33.722 1.00 76.00 289 VAL A C 1
ATOM 2288 O O . VAL A 1 289 ? 25.173 7.587 -32.814 1.00 76.00 289 VAL A O 1
ATOM 2291 N N . PRO A 1 290 ? 26.340 7.423 -34.733 1.00 75.06 290 PRO A N 1
ATOM 2292 C CA . PRO A 1 290 ? 26.560 8.861 -34.835 1.00 75.06 290 PRO A CA 1
ATOM 2293 C C . PRO A 1 290 ? 25.253 9.652 -34.959 1.00 75.06 290 PRO A C 1
ATOM 2295 O O . PRO A 1 290 ? 24.436 9.375 -35.834 1.00 75.06 290 PRO A O 1
ATOM 2298 N N . LYS A 1 291 ? 25.086 10.666 -34.100 1.00 73.81 291 LYS A N 1
ATOM 2299 C CA . LYS A 1 291 ? 23.952 11.611 -34.130 1.00 73.81 291 LYS A CA 1
ATOM 2300 C C . LYS A 1 291 ? 24.209 12.855 -34.979 1.00 73.81 291 LYS A C 1
ATOM 2302 O O . LYS A 1 291 ? 23.272 13.564 -35.328 1.00 73.81 291 LYS A O 1
ATOM 2307 N N . GLU A 1 292 ? 25.472 13.129 -35.275 1.00 78.19 292 GLU A N 1
ATOM 2308 C CA . GLU A 1 292 ? 25.935 14.328 -35.969 1.00 78.19 292 GLU A CA 1
ATOM 2309 C C . GLU A 1 292 ? 26.766 13.933 -37.191 1.00 78.19 292 GLU A C 1
ATOM 2311 O O . GLU A 1 292 ? 27.179 12.777 -37.324 1.00 78.19 292 GLU A O 1
ATOM 2316 N N . LEU A 1 293 ? 26.975 14.890 -38.101 1.00 78.88 293 LEU A N 1
ATOM 2317 C CA . LEU A 1 293 ? 27.847 14.694 -39.255 1.00 78.88 293 LEU A CA 1
ATOM 2318 C C . LEU A 1 293 ? 29.248 14.333 -38.764 1.00 78.88 293 LEU A C 1
ATOM 2320 O O . LEU A 1 293 ? 29.910 15.126 -38.099 1.00 78.88 293 LEU A O 1
ATOM 2324 N N . VAL A 1 294 ? 29.695 13.135 -39.116 1.00 81.25 294 VAL A N 1
ATOM 2325 C CA . VAL A 1 294 ? 31.056 12.687 -38.845 1.00 81.25 294 VAL A CA 1
ATOM 2326 C C . VAL A 1 294 ? 31.908 13.066 -40.039 1.00 81.25 294 VAL A C 1
ATOM 2328 O O . VAL A 1 294 ? 31.631 12.635 -41.162 1.00 81.25 294 VAL A O 1
ATOM 2331 N N . GLU A 1 295 ? 32.939 13.868 -39.794 1.00 84.12 295 GLU A N 1
ATOM 2332 C CA . GLU A 1 295 ? 33.985 14.111 -40.777 1.00 84.12 295 GLU A CA 1
ATOM 2333 C C . GLU A 1 295 ? 35.015 12.981 -40.719 1.00 84.12 295 GLU A C 1
ATOM 2335 O O . GLU A 1 295 ? 35.566 12.675 -39.662 1.00 84.12 295 GLU A O 1
ATOM 2340 N N . ILE A 1 296 ? 35.258 12.346 -41.861 1.00 85.25 296 ILE A N 1
ATOM 2341 C CA . ILE A 1 296 ? 36.235 11.274 -42.021 1.00 85.25 296 ILE A CA 1
ATOM 2342 C C . ILE A 1 296 ? 37.229 11.725 -43.079 1.00 85.25 296 ILE A C 1
ATOM 2344 O O . ILE A 1 296 ? 36.860 11.969 -44.230 1.00 85.25 296 ILE A O 1
ATOM 2348 N N . GLN A 1 297 ? 38.490 11.818 -42.674 1.00 87.94 297 GLN A N 1
ATOM 2349 C CA . GLN A 1 297 ? 39.607 12.105 -43.561 1.00 87.94 297 GLN A CA 1
ATOM 2350 C C . GLN A 1 297 ? 40.397 10.820 -43.775 1.00 87.94 297 GLN A C 1
ATOM 2352 O O . GLN A 1 297 ? 40.819 10.181 -42.810 1.00 87.94 297 GLN A O 1
ATOM 2357 N N . PHE A 1 298 ? 40.573 10.421 -45.032 1.00 91.12 298 PHE A N 1
ATOM 2358 C CA . PHE A 1 298 ? 41.316 9.212 -45.364 1.00 91.12 298 PHE A CA 1
ATOM 2359 C C . PHE A 1 298 ? 42.096 9.351 -46.669 1.00 91.12 298 PHE A C 1
ATOM 2361 O O . PHE A 1 298 ? 41.548 9.676 -47.729 1.00 91.12 298 PHE A O 1
ATOM 2368 N N . ALA A 1 299 ? 43.386 9.043 -46.575 1.00 90.12 299 ALA A N 1
ATOM 2369 C CA . ALA A 1 299 ? 44.314 9.030 -47.688 1.00 90.12 299 ALA A CA 1
ATOM 2370 C C . ALA A 1 299 ? 44.379 7.628 -48.305 1.00 90.12 299 ALA A C 1
ATOM 2372 O O . ALA A 1 299 ? 44.824 6.674 -47.664 1.00 90.12 299 ALA A O 1
ATOM 2373 N N . VAL A 1 300 ? 43.980 7.489 -49.572 1.00 89.94 300 VAL A N 1
ATOM 2374 C CA . VAL A 1 300 ? 44.156 6.228 -50.304 1.00 89.94 300 VAL A CA 1
ATOM 2375 C C . VAL A 1 300 ? 45.464 6.267 -51.079 1.00 89.94 300 VAL A C 1
ATOM 2377 O O . VAL A 1 300 ? 45.601 6.994 -52.064 1.00 89.94 300 VAL A O 1
ATOM 2380 N N . HIS A 1 301 ? 46.420 5.431 -50.680 1.00 89.38 301 HIS A N 1
ATOM 2381 C CA . HIS A 1 301 ? 47.690 5.291 -51.386 1.00 89.38 301 HIS A CA 1
ATOM 2382 C C . HIS A 1 301 ? 47.577 4.288 -52.540 1.00 89.38 301 HIS A C 1
ATOM 2384 O O . HIS A 1 301 ? 47.318 3.097 -52.341 1.00 89.38 301 HIS A O 1
ATOM 2390 N N . CYS A 1 302 ? 47.802 4.770 -53.762 1.00 87.19 302 CYS A N 1
ATOM 2391 C CA . CYS A 1 302 ? 47.640 4.004 -54.996 1.00 87.19 302 CYS A CA 1
ATOM 2392 C C . CYS A 1 302 ? 48.958 3.883 -55.767 1.00 87.19 302 CYS A C 1
ATOM 2394 O O . CYS A 1 302 ? 49.753 4.822 -55.818 1.00 87.19 302 CYS A O 1
ATOM 2396 N N . LYS A 1 303 ? 49.172 2.734 -56.417 1.00 83.94 303 LYS A N 1
ATOM 2397 C CA . LYS A 1 303 ? 50.215 2.582 -57.440 1.00 83.94 303 LYS A CA 1
ATOM 2398 C C . LYS A 1 303 ? 49.618 2.901 -58.803 1.00 83.94 303 LYS A C 1
ATOM 2400 O O . LYS A 1 303 ? 48.541 2.410 -59.122 1.00 83.94 303 LYS A O 1
ATOM 2405 N N . VAL A 1 304 ? 50.344 3.678 -59.595 1.00 85.88 304 VAL A N 1
ATOM 2406 C CA . VAL A 1 304 ? 49.968 4.047 -60.966 1.00 85.88 304 VAL A CA 1
ATOM 2407 C C . VAL A 1 304 ? 51.066 3.612 -61.931 1.00 85.88 304 VAL A C 1
ATOM 2409 O O . VAL A 1 304 ? 52.220 3.421 -61.539 1.00 85.88 304 VAL A O 1
ATOM 2412 N N . GLN A 1 305 ? 50.735 3.440 -63.208 1.00 83.25 305 GLN A N 1
ATOM 2413 C CA . GLN A 1 305 ? 51.711 2.968 -64.184 1.00 83.25 305 GLN A CA 1
ATOM 2414 C C . GLN A 1 305 ? 52.798 4.015 -64.451 1.00 83.25 305 GLN A C 1
ATOM 2416 O O . GLN A 1 305 ? 52.528 5.214 -64.561 1.00 83.25 305 GLN A O 1
ATOM 2421 N N . LYS A 1 306 ? 54.031 3.528 -64.647 1.00 82.75 306 LYS A N 1
ATOM 2422 C CA . LYS A 1 306 ? 55.210 4.333 -65.020 1.00 82.75 306 LYS A CA 1
ATOM 2423 C C . LYS A 1 306 ? 55.582 5.418 -63.996 1.00 82.75 306 LYS A C 1
ATOM 2425 O O . LYS A 1 306 ? 56.226 6.400 -64.351 1.00 82.75 306 LYS A O 1
ATOM 2430 N N . TYR A 1 307 ? 55.222 5.212 -62.731 1.00 83.00 307 TYR A N 1
ATOM 2431 C CA . TYR A 1 307 ? 55.670 6.009 -61.594 1.00 83.00 307 TYR A CA 1
ATOM 2432 C C . TYR A 1 307 ? 56.138 5.071 -60.482 1.00 83.00 307 TYR A C 1
ATOM 2434 O O . TYR A 1 307 ? 55.468 4.090 -60.172 1.00 83.00 307 TYR A O 1
ATOM 2442 N N . ALA A 1 308 ? 57.317 5.338 -59.922 1.00 79.00 308 ALA A N 1
ATOM 2443 C CA . ALA A 1 308 ? 57.920 4.466 -58.914 1.00 79.00 308 ALA A CA 1
ATOM 2444 C C . ALA A 1 308 ? 57.332 4.675 -57.505 1.00 79.00 308 ALA A C 1
ATOM 2446 O O . ALA A 1 308 ? 57.445 3.789 -56.659 1.00 79.00 308 ALA A O 1
ATOM 2447 N N . GLY A 1 309 ? 56.722 5.836 -57.250 1.00 83.19 309 GLY A N 1
ATOM 2448 C CA . GLY A 1 309 ? 56.118 6.180 -55.964 1.00 83.19 309 GLY A CA 1
ATOM 2449 C C . GLY A 1 309 ? 54.641 5.798 -55.855 1.00 83.19 309 GLY A C 1
ATOM 2450 O O . GLY A 1 309 ? 54.040 5.238 -56.774 1.00 83.19 309 GLY A O 1
ATOM 2451 N N . PHE A 1 310 ? 54.046 6.148 -54.716 1.00 83.81 310 PHE A N 1
ATOM 2452 C CA . PHE A 1 310 ? 52.600 6.093 -54.517 1.00 83.81 310 PHE A CA 1
ATOM 2453 C C . PHE A 1 310 ? 51.979 7.459 -54.791 1.00 83.81 310 PHE A C 1
ATOM 2455 O O . PHE A 1 310 ? 52.553 8.490 -54.448 1.00 83.81 310 PHE A O 1
ATOM 2462 N N . VAL A 1 311 ? 50.788 7.455 -55.379 1.00 85.38 311 VAL A N 1
ATOM 2463 C CA . VAL A 1 311 ? 49.920 8.630 -55.438 1.00 85.38 311 VAL A CA 1
ATOM 2464 C C . VAL A 1 311 ? 48.997 8.572 -54.225 1.00 85.38 311 VAL A C 1
ATOM 2466 O O . VAL A 1 311 ? 48.305 7.570 -54.037 1.00 85.38 311 VAL A O 1
ATOM 2469 N N . SER A 1 312 ? 49.014 9.616 -53.393 1.00 87.25 312 SER A N 1
ATOM 2470 C CA . SER A 1 312 ? 48.058 9.774 -52.293 1.00 87.25 312 SER A CA 1
ATOM 2471 C C . SER A 1 312 ? 46.829 10.512 -52.800 1.00 87.25 312 SER A C 1
ATOM 2473 O O . SER A 1 312 ? 46.955 11.605 -53.352 1.00 87.25 312 SER A O 1
ATOM 2475 N N . VAL A 1 313 ? 45.657 9.908 -52.636 1.00 87.62 313 VAL A N 1
ATOM 2476 C CA . VAL A 1 313 ? 44.375 10.575 -52.866 1.00 87.62 313 VAL A CA 1
ATOM 2477 C C . VAL A 1 313 ? 43.794 10.916 -51.505 1.00 87.62 313 VAL A C 1
ATOM 2479 O O . VAL A 1 313 ? 43.325 10.025 -50.798 1.00 87.62 313 VAL A O 1
ATOM 2482 N N . GLU A 1 314 ? 43.854 12.193 -51.142 1.00 90.44 314 GLU A N 1
ATOM 2483 C CA . GLU A 1 314 ? 43.281 12.715 -49.902 1.00 90.44 314 GLU A CA 1
ATOM 2484 C C . GLU A 1 314 ? 41.767 12.879 -50.074 1.00 90.44 314 GLU A C 1
ATOM 2486 O O . GLU A 1 314 ? 41.315 13.591 -50.972 1.00 90.44 314 GLU A O 1
ATOM 2491 N N . ASN A 1 315 ? 40.977 12.209 -49.235 1.00 89.25 315 ASN A N 1
ATOM 2492 C CA . ASN A 1 315 ? 39.520 12.294 -49.268 1.00 89.25 315 ASN A CA 1
ATOM 2493 C C . ASN A 1 315 ? 39.012 12.857 -47.945 1.00 89.25 315 ASN A C 1
ATOM 2495 O O . ASN A 1 315 ? 39.377 12.352 -46.884 1.00 89.25 315 ASN A O 1
ATOM 2499 N N . THR A 1 316 ? 38.102 13.825 -48.028 1.00 88.44 316 THR A N 1
ATOM 2500 C CA . THR A 1 316 ? 37.335 14.326 -46.885 1.00 88.44 316 THR A CA 1
ATOM 2501 C C . THR A 1 316 ? 35.863 14.042 -47.135 1.00 88.44 316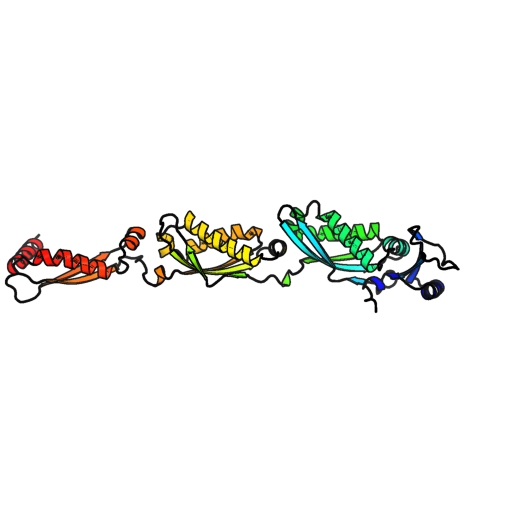 THR A C 1
ATOM 2503 O O . THR A 1 316 ? 35.294 14.497 -48.127 1.00 88.44 316 THR A O 1
ATOM 2506 N N . LEU A 1 317 ? 35.247 13.269 -46.245 1.00 87.56 317 LEU A N 1
ATOM 2507 C CA . LEU A 1 317 ? 3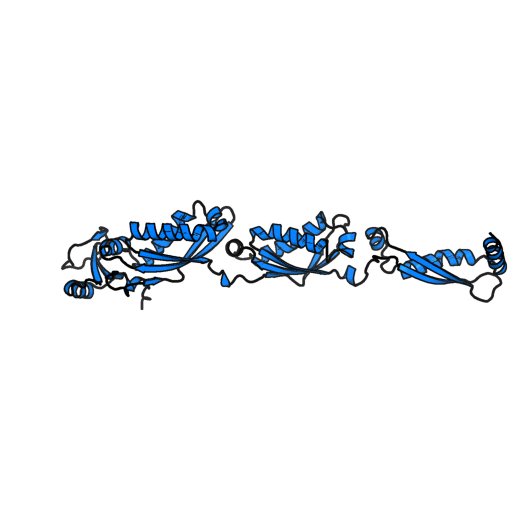3.840 12.895 -46.314 1.00 87.56 317 LEU A CA 1
ATOM 2508 C C . LEU A 1 317 ? 33.115 13.387 -45.071 1.00 87.56 317 LEU A C 1
ATOM 2510 O O . LEU A 1 317 ? 33.634 13.274 -43.967 1.00 87.56 317 LEU A O 1
ATOM 2514 N N . GLN A 1 318 ? 31.888 13.864 -45.248 1.00 83.50 318 GLN A N 1
ATOM 2515 C CA . GLN A 1 318 ? 30.976 14.156 -44.149 1.00 83.50 318 GLN A CA 1
ATOM 2516 C C . GLN A 1 318 ? 29.758 13.250 -44.282 1.00 83.50 318 GLN A C 1
ATOM 2518 O O . GLN A 1 318 ? 29.087 13.245 -45.316 1.00 83.50 318 GLN A O 1
ATOM 2523 N N . MET A 1 319 ? 29.502 12.438 -43.258 1.00 80.44 319 MET A N 1
ATOM 2524 C CA . MET A 1 319 ? 28.457 11.419 -43.298 1.00 80.44 319 MET A CA 1
ATOM 2525 C C . MET A 1 319 ? 27.613 11.438 -42.028 1.00 80.44 319 MET A C 1
ATOM 2527 O O . MET A 1 319 ? 28.134 11.520 -40.920 1.00 80.44 319 MET A O 1
ATOM 2531 N N . LEU A 1 320 ? 26.300 11.313 -42.204 1.00 79.88 320 LEU A N 1
ATOM 2532 C CA . LEU A 1 320 ? 25.329 11.130 -41.130 1.00 79.88 320 LEU A CA 1
ATOM 2533 C C . LEU A 1 320 ? 24.424 9.945 -41.499 1.00 79.88 320 LEU A C 1
ATOM 2535 O O . LEU A 1 320 ? 23.858 9.947 -42.600 1.00 79.88 320 LEU A O 1
ATOM 2539 N N . PRO A 1 321 ? 24.268 8.932 -40.628 1.00 76.50 321 PRO A N 1
ATOM 2540 C CA . PRO A 1 321 ? 23.318 7.853 -40.869 1.00 76.50 321 PRO A CA 1
ATOM 2541 C C . PRO A 1 321 ? 21.886 8.398 -40.960 1.00 76.50 321 PRO A C 1
ATOM 2543 O O . PRO A 1 321 ? 21.349 8.912 -39.984 1.00 76.50 321 PRO A O 1
ATOM 2546 N N . GLN A 1 322 ? 21.254 8.271 -42.131 1.00 75.56 322 GLN A N 1
ATOM 2547 C CA . GLN A 1 322 ? 19.848 8.666 -42.314 1.00 75.56 322 GLN A CA 1
ATOM 2548 C C . GLN A 1 322 ? 18.866 7.672 -41.680 1.00 75.56 322 GLN A C 1
ATOM 2550 O O . GLN A 1 322 ? 17.772 8.056 -41.281 1.00 75.56 322 GLN A O 1
ATOM 2555 N N . ASP A 1 323 ? 19.247 6.395 -41.605 1.00 78.81 323 ASP A N 1
ATOM 2556 C CA . ASP A 1 323 ? 18.413 5.307 -41.098 1.00 78.81 323 ASP A CA 1
ATOM 2557 C C . ASP A 1 323 ? 19.242 4.440 -40.141 1.00 78.81 323 ASP A C 1
ATOM 2559 O O . ASP A 1 323 ? 20.153 3.710 -40.549 1.00 78.81 323 ASP A O 1
ATOM 2563 N N . VAL A 1 324 ? 18.918 4.547 -38.850 1.00 80.06 324 VAL A N 1
ATOM 2564 C CA . VAL A 1 324 ? 19.576 3.817 -37.758 1.00 80.06 324 VAL A CA 1
ATOM 2565 C C . VAL A 1 324 ? 19.431 2.311 -37.937 1.00 80.06 324 VAL A C 1
ATOM 2567 O O . VAL A 1 324 ? 20.384 1.571 -37.699 1.00 80.06 324 VAL A O 1
ATOM 2570 N N . ARG A 1 325 ? 18.270 1.849 -38.413 1.00 77.38 325 ARG A N 1
ATOM 2571 C CA . ARG A 1 325 ? 18.007 0.428 -38.629 1.00 77.38 325 ARG A CA 1
ATOM 2572 C C . ARG A 1 325 ? 18.967 -0.116 -39.673 1.00 77.38 325 ARG A C 1
ATOM 2574 O O . ARG A 1 325 ? 19.696 -1.060 -39.392 1.00 77.38 325 ARG A O 1
ATOM 2581 N N . ARG A 1 326 ? 19.048 0.532 -40.840 1.00 76.50 326 ARG A N 1
ATOM 2582 C CA . ARG A 1 326 ? 19.981 0.131 -41.910 1.00 76.50 326 ARG A CA 1
ATOM 2583 C C . ARG A 1 326 ? 21.437 0.171 -41.460 1.00 76.50 326 ARG A C 1
ATOM 2585 O O . ARG A 1 326 ? 22.202 -0.714 -41.838 1.00 76.50 326 ARG A O 1
ATOM 2592 N N . TYR A 1 327 ? 21.813 1.173 -40.665 1.00 77.94 327 TYR A N 1
ATOM 2593 C CA . TYR A 1 327 ? 23.165 1.287 -40.119 1.00 77.94 327 TYR A CA 1
ATOM 2594 C C . TYR A 1 327 ? 23.526 0.077 -39.243 1.00 77.94 327 TYR A C 1
ATOM 2596 O O . TYR A 1 327 ? 24.583 -0.527 -39.428 1.00 77.94 327 TYR A O 1
ATOM 2604 N N . ILE A 1 328 ? 22.618 -0.325 -38.347 1.00 76.25 328 ILE A N 1
ATOM 2605 C CA . ILE A 1 328 ? 22.793 -1.494 -37.476 1.00 76.25 328 ILE A CA 1
ATOM 2606 C C . ILE A 1 328 ? 22.801 -2.790 -38.297 1.00 76.25 328 ILE A C 1
ATOM 2608 O O . ILE A 1 328 ? 23.716 -3.602 -38.150 1.00 76.25 328 ILE A O 1
ATOM 2612 N N . SER A 1 329 ? 21.840 -2.970 -39.212 1.00 74.00 329 SER A N 1
ATOM 2613 C CA . SER A 1 329 ? 21.736 -4.172 -40.054 1.00 74.00 329 SER A CA 1
ATOM 2614 C C . SER A 1 329 ? 22.972 -4.397 -40.927 1.00 74.00 329 SER A C 1
ATOM 2616 O O . SER A 1 329 ? 23.330 -5.537 -41.213 1.00 74.00 329 SER A O 1
ATOM 2618 N N . ALA A 1 330 ? 23.646 -3.321 -41.345 1.00 71.31 330 ALA A N 1
ATOM 2619 C CA . ALA A 1 330 ? 24.878 -3.393 -42.124 1.00 71.31 330 ALA A CA 1
ATOM 2620 C C . ALA A 1 330 ? 26.095 -3.873 -41.312 1.00 71.31 330 ALA A C 1
ATOM 2622 O O . ALA A 1 330 ? 27.193 -3.932 -41.870 1.00 71.31 330 ALA A O 1
ATOM 2623 N N . GLN A 1 331 ? 25.929 -4.162 -40.011 1.00 65.69 331 GLN A N 1
ATOM 2624 C CA . GLN A 1 331 ? 26.998 -4.561 -39.087 1.00 65.69 331 GLN A CA 1
ATOM 2625 C C . GLN A 1 331 ? 28.238 -3.671 -39.227 1.00 65.69 331 GLN A C 1
ATOM 2627 O O . GLN A 1 331 ? 29.372 -4.138 -39.146 1.00 65.69 331 GLN A O 1
ATOM 2632 N N . SER A 1 332 ? 28.023 -2.378 -39.479 1.00 64.25 332 SER A N 1
ATOM 2633 C CA . SER A 1 332 ? 29.083 -1.395 -39.694 1.00 64.25 332 SER A CA 1
ATOM 2634 C C . SER A 1 332 ? 29.162 -0.469 -38.482 1.00 64.25 332 SER A C 1
ATOM 2636 O O . SER A 1 332 ? 28.901 0.722 -38.617 1.00 64.25 332 SER A O 1
ATOM 2638 N N . PRO A 1 333 ? 29.500 -0.979 -37.276 1.00 60.31 333 PRO A N 1
ATOM 2639 C CA . PRO A 1 333 ? 29.544 -0.149 -36.076 1.00 60.31 333 PRO A CA 1
ATOM 2640 C C . PRO A 1 333 ? 30.646 0.911 -36.169 1.00 60.31 333 PRO A C 1
ATOM 2642 O O . PRO A 1 333 ? 30.570 1.930 -35.489 1.00 60.31 333 PRO A O 1
ATOM 2645 N N . ASN A 1 334 ? 31.641 0.698 -37.038 1.00 72.50 334 ASN A N 1
ATOM 2646 C CA . ASN A 1 334 ? 32.714 1.638 -37.307 1.00 72.50 334 ASN A CA 1
ATOM 2647 C C . ASN A 1 334 ? 32.564 2.234 -38.716 1.00 72.50 334 ASN A C 1
ATOM 2649 O O . ASN A 1 334 ? 33.036 1.668 -39.707 1.00 72.50 334 ASN A O 1
ATOM 2653 N N . LEU A 1 335 ? 31.902 3.392 -38.780 1.00 76.38 335 LEU A N 1
ATOM 2654 C CA . LEU A 1 335 ? 31.722 4.169 -40.005 1.00 76.38 335 LEU A CA 1
ATOM 2655 C C . LEU A 1 335 ? 33.062 4.472 -40.693 1.00 76.38 335 LEU A C 1
ATOM 2657 O O . LEU A 1 335 ? 33.144 4.374 -41.913 1.00 76.38 335 LEU A O 1
ATOM 2661 N N . GLN A 1 336 ? 34.119 4.758 -39.927 1.00 80.19 336 GLN A N 1
ATOM 2662 C CA . GLN A 1 336 ? 35.457 5.004 -40.463 1.00 80.19 336 GLN A CA 1
ATOM 2663 C C . GLN A 1 336 ? 36.010 3.763 -41.172 1.00 80.19 336 GLN A C 1
ATOM 2665 O O . GLN A 1 336 ? 36.330 3.843 -42.352 1.00 80.19 336 GLN A O 1
ATOM 2670 N N . ALA A 1 337 ? 36.022 2.595 -40.526 1.00 81.81 337 ALA A N 1
ATOM 2671 C CA . ALA A 1 337 ? 36.509 1.361 -41.152 1.00 81.81 337 ALA A CA 1
ATOM 2672 C C . ALA A 1 337 ? 35.700 0.976 -42.407 1.00 81.81 337 ALA A C 1
ATOM 2674 O O . ALA A 1 337 ? 36.254 0.480 -43.393 1.00 81.81 337 ALA A O 1
ATOM 2675 N N . TRP A 1 338 ? 34.383 1.216 -42.392 1.00 82.31 338 TRP A N 1
ATOM 2676 C CA . TRP A 1 338 ? 33.533 1.007 -43.564 1.00 82.31 338 TRP A CA 1
ATOM 2677 C C . TRP A 1 338 ? 33.905 1.955 -44.713 1.00 82.31 338 TRP A C 1
ATOM 2679 O O . TRP A 1 338 ? 34.062 1.499 -45.849 1.00 82.31 338 TRP A O 1
ATOM 2689 N N . VAL A 1 339 ? 34.085 3.249 -44.419 1.00 85.50 339 VAL A N 1
ATOM 2690 C CA . VAL A 1 339 ? 34.492 4.276 -45.389 1.00 85.50 339 VAL A CA 1
ATOM 2691 C C . VAL A 1 339 ? 35.867 3.965 -45.968 1.00 85.50 339 VAL A C 1
ATOM 2693 O O . VAL A 1 339 ? 36.005 3.944 -47.188 1.00 85.50 339 VAL A O 1
ATOM 2696 N N . GLU A 1 340 ? 36.854 3.662 -45.125 1.00 87.94 340 GLU A N 1
ATOM 2697 C CA . GLU A 1 340 ? 38.215 3.303 -45.537 1.00 87.94 340 GLU A CA 1
ATOM 2698 C C . GLU A 1 340 ? 38.184 2.131 -46.527 1.00 87.94 340 GLU A C 1
ATOM 2700 O O . GLU A 1 340 ? 38.670 2.243 -47.654 1.00 87.94 340 GLU A O 1
ATOM 2705 N N . ASN A 1 341 ? 37.504 1.035 -46.171 1.00 86.75 341 ASN A N 1
ATOM 2706 C CA . ASN A 1 341 ? 37.385 -0.146 -47.029 1.00 86.75 341 ASN A CA 1
ATOM 2707 C C . ASN A 1 341 ? 36.696 0.172 -48.367 1.00 86.75 341 ASN A C 1
ATOM 2709 O O . ASN A 1 341 ? 37.127 -0.287 -49.430 1.00 86.75 341 ASN A O 1
ATOM 2713 N N . LYS A 1 342 ? 35.623 0.972 -48.338 1.00 88.06 342 LYS A N 1
ATOM 2714 C CA . LYS A 1 342 ? 34.889 1.364 -49.546 1.00 88.06 342 LYS A CA 1
ATOM 2715 C C . LYS A 1 342 ? 35.712 2.273 -50.452 1.00 88.06 342 LYS A C 1
ATOM 2717 O O . LYS A 1 342 ? 35.768 2.000 -51.651 1.00 88.06 342 LYS A O 1
ATOM 2722 N N . LEU A 1 343 ? 36.363 3.295 -49.903 1.00 90.12 343 LEU A N 1
ATOM 2723 C CA . LEU A 1 343 ? 37.224 4.204 -50.656 1.00 90.12 343 LEU A CA 1
ATOM 2724 C C . LEU A 1 343 ? 38.383 3.451 -51.304 1.00 90.12 343 LEU A C 1
ATOM 2726 O O . LEU A 1 343 ? 38.616 3.620 -52.499 1.00 90.12 343 LEU A O 1
ATOM 2730 N N . GLU A 1 344 ? 39.053 2.553 -50.577 1.00 90.62 344 GLU A N 1
ATOM 2731 C CA . GLU A 1 344 ? 40.118 1.735 -51.162 1.00 90.62 344 GLU A CA 1
ATOM 2732 C C . GLU A 1 344 ? 39.620 0.877 -52.332 1.00 90.62 344 GLU A C 1
ATOM 2734 O O . GLU A 1 344 ? 40.273 0.812 -53.375 1.00 90.62 344 GLU A O 1
ATOM 2739 N N . ARG A 1 345 ? 38.456 0.231 -52.175 1.00 88.75 345 ARG A N 1
ATOM 2740 C CA . ARG A 1 345 ? 37.856 -0.631 -53.206 1.00 88.75 345 ARG A CA 1
ATOM 2741 C C . ARG A 1 345 ? 37.413 0.124 -54.453 1.00 88.75 345 ARG A C 1
ATOM 2743 O O . ARG A 1 345 ? 37.361 -0.482 -55.517 1.00 88.75 345 ARG A O 1
ATOM 2750 N N . ILE A 1 346 ? 37.077 1.404 -54.327 1.00 88.56 346 ILE A N 1
ATOM 2751 C CA . ILE A 1 346 ? 36.648 2.242 -55.450 1.00 88.56 346 ILE A CA 1
ATOM 2752 C C . ILE A 1 346 ? 37.861 2.898 -56.120 1.00 88.56 346 ILE A C 1
ATOM 2754 O O . ILE A 1 346 ? 38.009 2.813 -57.335 1.00 88.56 346 ILE A O 1
ATOM 2758 N N . ILE A 1 347 ? 38.750 3.522 -55.342 1.00 88.19 347 ILE A N 1
ATOM 2759 C CA . ILE A 1 347 ? 39.825 4.380 -55.860 1.00 88.19 347 ILE A CA 1
ATOM 2760 C C . ILE A 1 347 ? 40.991 3.557 -56.424 1.00 88.19 347 ILE A C 1
ATOM 2762 O O . ILE A 1 347 ? 41.488 3.875 -57.508 1.00 88.19 347 ILE A O 1
ATOM 2766 N N . LYS A 1 348 ? 41.423 2.478 -55.745 1.00 89.06 348 LYS A N 1
ATOM 2767 C CA . LYS A 1 348 ? 42.598 1.698 -56.186 1.00 89.06 348 LYS A CA 1
ATOM 2768 C C . LYS A 1 348 ? 42.423 1.118 -57.600 1.00 89.06 348 LYS A C 1
ATOM 2770 O O . LYS A 1 348 ? 43.341 1.297 -58.400 1.00 89.06 348 LYS A O 1
ATOM 2775 N N . PRO A 1 349 ? 41.291 0.477 -57.962 1.00 86.50 349 PRO A N 1
ATOM 2776 C CA . PRO A 1 349 ? 41.108 -0.054 -59.315 1.00 86.50 349 PRO A CA 1
ATOM 2777 C C . PRO A 1 349 ? 41.073 1.030 -60.397 1.00 86.50 349 PRO A C 1
ATOM 2779 O O . PRO A 1 349 ? 41.629 0.827 -61.472 1.00 86.50 349 PRO A O 1
ATOM 2782 N N . LEU A 1 350 ? 40.472 2.191 -60.109 1.00 84.56 350 LEU A N 1
ATOM 2783 C CA . LEU A 1 350 ? 40.358 3.293 -61.073 1.00 84.56 350 LEU A CA 1
ATOM 2784 C C . LEU A 1 350 ? 41.719 3.883 -61.463 1.00 84.56 350 LEU A C 1
ATOM 2786 O O . LEU A 1 350 ? 41.894 4.323 -62.599 1.00 84.56 350 LEU A O 1
ATOM 2790 N N . LEU A 1 351 ? 42.678 3.893 -60.532 1.00 83.44 351 LEU A N 1
ATOM 2791 C CA . LEU A 1 351 ? 44.008 4.468 -60.747 1.00 83.44 351 LEU A CA 1
ATOM 2792 C C . LEU A 1 351 ? 45.067 3.444 -61.174 1.00 83.44 351 LEU A C 1
ATOM 2794 O O . LEU A 1 351 ? 46.081 3.838 -61.747 1.00 83.44 351 LEU A O 1
ATOM 2798 N N . LEU A 1 352 ? 44.834 2.146 -60.954 1.00 83.19 352 LEU A N 1
ATOM 2799 C CA . LEU A 1 352 ? 45.806 1.088 -61.250 1.00 83.19 352 LEU A CA 1
ATOM 2800 C C . LEU A 1 352 ? 46.233 1.058 -62.727 1.00 83.19 352 LEU A C 1
ATOM 2802 O O . LEU A 1 352 ? 47.404 0.838 -63.038 1.00 83.19 352 LEU A O 1
ATOM 2806 N N . GLU A 1 353 ? 45.291 1.285 -63.642 1.00 79.94 353 GLU A N 1
ATOM 2807 C CA . GLU A 1 353 ? 45.535 1.239 -65.091 1.00 79.94 353 GLU A CA 1
ATOM 2808 C C . GLU A 1 353 ? 45.943 2.594 -65.687 1.00 79.94 353 GLU A C 1
ATOM 2810 O O . GLU A 1 353 ? 46.307 2.680 -66.860 1.00 79.94 353 GLU A O 1
ATOM 2815 N N . LYS A 1 354 ? 45.914 3.669 -64.892 1.00 82.31 354 LYS A N 1
ATOM 2816 C CA . LYS A 1 354 ? 46.255 5.016 -65.356 1.00 82.31 354 LYS A CA 1
ATOM 2817 C C . LYS A 1 354 ? 47.765 5.226 -65.313 1.00 82.31 354 LYS A C 1
ATOM 2819 O O . LYS A 1 354 ? 48.445 4.800 -64.376 1.00 82.31 354 LYS A O 1
ATOM 2824 N N . ARG A 1 355 ? 48.313 5.918 -66.316 1.00 82.69 355 ARG A N 1
ATOM 2825 C CA . ARG A 1 355 ? 49.691 6.425 -66.243 1.00 82.69 355 ARG A CA 1
ATOM 2826 C C . ARG A 1 355 ? 49.678 7.731 -65.466 1.00 82.69 355 ARG A C 1
ATOM 2828 O O . ARG A 1 355 ? 48.765 8.535 -65.624 1.00 82.69 355 ARG A O 1
ATOM 2835 N N . TYR A 1 356 ? 50.727 7.979 -64.690 1.00 80.00 356 TYR A N 1
ATOM 2836 C CA . TYR A 1 356 ? 50.827 9.190 -63.870 1.00 80.00 356 TYR A CA 1
ATOM 2837 C C . TYR A 1 356 ? 50.644 10.498 -64.664 1.00 80.00 356 TYR A C 1
ATOM 2839 O O . TYR A 1 356 ? 49.974 11.417 -64.206 1.00 80.00 356 TYR A O 1
ATOM 2847 N N . VAL A 1 357 ? 51.170 10.552 -65.893 1.00 78.75 357 VAL A N 1
ATOM 2848 C CA . VAL A 1 357 ? 51.032 11.717 -66.785 1.00 78.75 357 VAL A CA 1
ATOM 2849 C C . VAL A 1 357 ? 49.573 11.981 -67.169 1.00 78.75 357 VAL A C 1
ATOM 2851 O O . VAL A 1 357 ? 49.170 13.136 -67.235 1.00 78.75 357 VAL A O 1
ATOM 2854 N N . ASP A 1 358 ? 48.774 10.932 -67.382 1.00 79.00 358 ASP A N 1
ATOM 2855 C CA . ASP A 1 358 ? 47.366 11.082 -67.771 1.00 79.00 358 ASP A CA 1
ATOM 2856 C C . ASP A 1 358 ? 46.546 11.668 -66.610 1.00 79.00 358 ASP A C 1
ATOM 2858 O O . ASP A 1 358 ? 45.719 12.548 -66.820 1.00 79.00 358 ASP A O 1
ATOM 2862 N N . VAL A 1 359 ? 46.855 11.258 -65.373 1.00 77.88 359 VAL A N 1
ATOM 2863 C CA . VAL A 1 359 ? 46.233 11.810 -64.159 1.00 77.88 359 VAL A CA 1
ATOM 2864 C C . VAL A 1 359 ? 46.530 13.308 -64.029 1.00 77.88 359 VAL A C 1
ATOM 2866 O O . VAL A 1 359 ? 45.618 14.096 -63.808 1.00 77.88 359 VAL A O 1
ATOM 2869 N N . LEU A 1 360 ? 47.788 13.727 -64.212 1.00 76.94 360 LEU A N 1
ATOM 2870 C CA . LEU A 1 360 ? 48.177 15.140 -64.100 1.00 76.94 360 LEU A CA 1
ATOM 2871 C C . LEU A 1 360 ? 47.536 16.033 -65.175 1.00 76.94 360 LEU A C 1
ATOM 2873 O O . LEU A 1 360 ? 47.169 17.172 -64.888 1.00 76.94 360 LEU A O 1
ATOM 2877 N N . LEU A 1 361 ? 47.416 15.529 -66.408 1.00 74.94 361 LEU A N 1
ATOM 2878 C CA . LEU A 1 361 ? 46.872 16.287 -67.538 1.00 74.94 361 LEU A CA 1
ATOM 2879 C C . LEU A 1 361 ? 45.354 16.492 -67.447 1.00 74.94 361 LEU A C 1
ATOM 2881 O O . LEU A 1 361 ? 44.867 17.551 -67.849 1.00 74.94 361 LEU A O 1
ATOM 2885 N N . ASP A 1 362 ? 44.614 15.513 -66.924 1.00 66.38 362 ASP A N 1
ATOM 2886 C CA . ASP A 1 362 ? 43.159 15.619 -66.771 1.00 66.38 362 ASP A CA 1
ATOM 2887 C C . ASP A 1 362 ? 42.776 16.655 -65.693 1.00 66.38 362 ASP A C 1
ATOM 2889 O O . ASP A 1 362 ? 41.905 17.492 -65.938 1.00 66.38 362 ASP A O 1
ATOM 2893 N N . PHE A 1 363 ? 43.500 16.723 -64.566 1.00 62.97 363 PHE A N 1
ATOM 2894 C CA . PHE A 1 363 ? 43.251 17.737 -63.526 1.00 62.97 363 PHE A CA 1
ATOM 2895 C C . PHE A 1 363 ? 43.541 19.176 -63.982 1.00 62.97 363 PHE A C 1
ATOM 2897 O O . PHE A 1 363 ? 42.854 20.110 -63.569 1.00 62.97 363 PHE A O 1
ATOM 2904 N N . GLN A 1 364 ? 44.530 19.386 -64.859 1.00 59.12 364 GLN A N 1
ATOM 2905 C CA . GLN A 1 364 ? 44.830 20.725 -65.386 1.00 59.12 364 GLN A CA 1
ATOM 2906 C C . GLN A 1 364 ? 43.723 21.274 -66.293 1.00 59.12 364 GLN A C 1
ATOM 2908 O O . GLN A 1 364 ? 43.520 22.487 -66.334 1.00 59.12 364 GLN A O 1
ATOM 2913 N N . LYS A 1 365 ? 42.999 20.405 -67.008 1.00 55.66 365 LYS A N 1
ATOM 2914 C CA . LYS A 1 365 ? 41.868 20.816 -67.853 1.00 55.66 365 LYS A CA 1
ATOM 2915 C C . LYS A 1 365 ? 40.625 21.170 -67.042 1.00 55.66 365 LYS A C 1
ATOM 2917 O O . LYS A 1 365 ? 39.864 22.030 -67.474 1.00 55.66 365 LYS A O 1
ATOM 2922 N N . GLU A 1 366 ? 40.412 20.528 -65.896 1.00 51.62 366 GLU A N 1
ATOM 2923 C CA . GLU A 1 366 ? 39.294 20.850 -65.002 1.00 51.62 366 GLU A CA 1
ATOM 2924 C C . GLU A 1 366 ? 39.540 22.124 -64.187 1.00 51.62 366 GLU A C 1
ATOM 2926 O O . GLU A 1 366 ? 38.612 22.898 -64.013 1.00 51.62 366 GLU A O 1
ATOM 2931 N N . ALA A 1 367 ? 40.783 22.415 -63.787 1.00 50.66 367 ALA A N 1
ATOM 2932 C CA . ALA A 1 367 ? 41.133 23.661 -63.089 1.00 50.66 367 ALA A CA 1
ATOM 2933 C C . ALA A 1 367 ? 41.053 24.934 -63.967 1.00 50.66 367 ALA A C 1
ATOM 2935 O O . ALA A 1 367 ? 41.211 26.044 -63.461 1.00 50.66 367 ALA A O 1
ATOM 2936 N N . GLN A 1 368 ? 40.864 24.778 -65.282 1.00 47.62 368 GLN A N 1
ATOM 2937 C CA . GLN A 1 368 ? 40.702 25.868 -66.257 1.00 47.62 368 GLN A CA 1
ATOM 2938 C C . GLN A 1 368 ? 39.238 26.096 -66.683 1.00 47.62 368 GLN A C 1
ATOM 2940 O O . GLN A 1 368 ? 38.983 26.953 -67.532 1.00 47.62 368 GLN A O 1
ATOM 2945 N N . LYS A 1 369 ? 38.292 25.338 -66.120 1.00 39.28 369 LYS A N 1
ATOM 2946 C CA . LYS A 1 369 ? 36.850 25.619 -66.161 1.00 39.28 369 LYS A CA 1
ATOM 2947 C C . LYS A 1 369 ? 36.418 26.237 -64.842 1.00 39.28 369 LYS A C 1
ATOM 2949 O O . LYS A 1 369 ? 35.471 27.052 -64.897 1.00 39.28 369 LYS A O 1
#

Radius of gyration: 41.18 Å; chains: 1; bounding box: 90×47×119 Å

pLDDT: mean 88.25, std 10.0, range [32.47, 98.06]

Foldseek 3Di:
DPDDFLLVLFKWWDDLVVLVVVVVVVDQFKDKWKAQQVVLDTDPDSDPDDDPRIIIMIGGAPVPVSSKGKDWFLWAWQADPVVGWIFIKIKIKMKHAHRPLRHLQCSQLDDPDISNVSVSVVLNVLCCVVAHVPVVVCLVCVVVCVVVSQVSSQVCCCVRNVMRMHMDMDTPCLVVQDKQWDDQDWDWADAQADPDTFIKRKTWIKHAQASSLQNRQPDVCSNVVLNVVLVVQLRVCRRHPNDPVCVLPVVQHPSQVVSQVSQQVVCVNNRIGIPDIDIDGPCSVVQRQDPAWDWAWDWAWEDAPPDPGTDTDIDIDTDHDPDPVVCVVVVCSDPRVVCHVVCNVPPHVVRHHHHPVVVVVVVVVVVVD

Sequence (369 aa):
MLNAHPLDRVIRKVEKAEASAKNKANSPTEIVKTIDKQRKELLATIPFFSGQNIVYYLVSNTNDASNVAERKDLTIEVTDFAKDRKLRISVAYRASCPAGNEQQVALALCGDDSPGDELDKRIKRWFAELTDERASEFIDNYYSQVESLQTSLKGIAKKEVGLKLDFRLSLDQEKQLEPVKIGPTEITVYVSDSDDALDLQLQTELIVDNPVKAISNLDSGWLISLVKLTKEEIKKYLLEKTTISQFYYELKDTVRNGLVSHLDSVLRDKGRRVGYLSLNSKIISSSPVPKELVEIQFAVHCKVQKYAGFVSVENTLQMLPQDVRRYISAQSPNLQAWVENKLERIIKPLLLEKRYVDVLLDFQKEAQK